Protein AF-A0A0F8VTG9-F1 (afdb_monomer_lite)

Sequence (329 aa):
MQRQILERSIKLDIEHESFRGETVEEKEINKTKIPAGKITDATVVDMGEDRFGLRIKAELNRFNPRFEEIKGNVLERYLDAYSIAFIPTKVAHVEKEGVRVRMLEDDRLLNVALTGNAINTGALNQKVFMKAIDAVEEYKKQKLDDPELENKLEVKTSPKERRTQARNAAISEGEEDEDEDDKKKKKKKEEQKAKIDMKCPKCGYKIMTGESNNDHVSDKQLNHRRLKMAEDQPEETGEERPEGEETAPEAPETPKKPEGEEGESAEGAETPAEAEEKAVDLKALTGRLEAAEKDLAEIKVLLKRPVHKSLSETREPAEEKAKDPLEVI

Radius of gyration: 35.85 Å; chains: 1; bounding box: 77×90×97 Å

Secondary structure (DSSP, 8-state):
-HHHHHHS-PEEEETTGGG--SSHHHHHHHHTSPPSEEEEEEEEEE-STT-EEEEEEEEE-TTSTTHHHHHHHHHTTSS-EEEEEEEEEEEEEEEETTEEEEEEEEEEEEEEEEESS-TTTT--HHHHHHHHHHHHHHHHHHHHH-TTHHHHHS----HHHHHHHHHHHHHHTTSS---HHHHHHHHHHHHHHTT---B-TTT--B------------TTSSSSSSSSS------------------PPPPPPPPPPPPP-----------HHHHHHHHHHHHHHHHHHHHHHHHHHHHHHHHTS----------------PPP-----

Foldseek 3Di:
DQVCLAVDFAFEAAPPQCCDDPDPVSNVVSVPADTQWTWDHWDWDDPDPPDIDIDTDIDGDPPHPCNVVVVVCVVVLQQVDKDWDKQQDDWDFDQDPNDTDIDRPDIGTDHMYGYRDDPCPPPDVVVVRVVNSVVVVVVVVVCVVPVCVVVVPPPPPPVVNVVVVVVVVVVVVPPPDDDPVVVVVVVVVVVVVVVQQDQDPPPRDGDPPDPDDDDDDDPPPPPPPPPPPDDDDDDDDDDDDDDDDDDDDDDDDDDDDDDDDPDDDDDDPDDPVVVVVVVVVVVVVVVVVVVVVVVVVVVVVVVPPPPPPPPDDDDDDDDDDDDDPDDDD

pLDDT: mean 74.65, std 19.72, range [35.91, 98.06]

Structure (mmCIF, N/CA/C/O backbone):
data_AF-A0A0F8VTG9-F1
#
_entry.id   AF-A0A0F8VTG9-F1
#
loop_
_atom_site.group_PDB
_atom_site.id
_atom_site.type_symbol
_atom_site.label_atom_id
_atom_site.label_alt_id
_atom_site.label_comp_id
_atom_site.label_asym_id
_atom_site.label_entity_id
_atom_site.label_seq_id
_atom_site.pdbx_PDB_ins_code
_atom_site.Cartn_x
_atom_site.Cartn_y
_atom_site.Cartn_z
_atom_site.occupancy
_atom_site.B_iso_or_equiv
_atom_site.auth_seq_id
_atom_site.auth_comp_id
_atom_site.auth_asym_id
_atom_site.auth_atom_id
_atom_site.pdbx_PDB_model_num
ATOM 1 N N . MET A 1 1 ? -10.582 -4.072 1.868 1.00 87.19 1 MET A N 1
ATOM 2 C CA . MET A 1 1 ? -9.538 -4.506 0.904 1.00 87.19 1 MET A CA 1
ATOM 3 C C . MET A 1 1 ? -9.984 -5.378 -0.294 1.00 87.19 1 MET A C 1
ATOM 5 O O . MET A 1 1 ? -9.942 -4.845 -1.394 1.00 87.19 1 MET A O 1
ATOM 9 N N . GLN A 1 2 ? -10.400 -6.658 -0.171 1.00 91.31 2 GLN A N 1
ATOM 10 C CA . GLN A 1 2 ? -10.658 -7.552 -1.342 1.00 91.31 2 GLN A CA 1
ATOM 11 C C . GLN A 1 2 ? -11.561 -6.918 -2.412 1.00 91.31 2 GLN A C 1
ATOM 13 O O . GLN A 1 2 ? -11.200 -6.873 -3.585 1.00 91.31 2 GLN A O 1
ATOM 18 N N . ARG A 1 3 ? -12.703 -6.366 -1.986 1.00 91.94 3 ARG A N 1
ATOM 19 C CA . ARG A 1 3 ? -13.647 -5.661 -2.861 1.00 91.94 3 ARG A CA 1
ATOM 20 C C . ARG A 1 3 ? -12.959 -4.599 -3.727 1.00 91.94 3 ARG A C 1
ATOM 22 O O . ARG A 1 3 ? -13.190 -4.548 -4.924 1.00 91.94 3 ARG A O 1
ATOM 29 N N . GLN A 1 4 ? -12.055 -3.806 -3.151 1.00 91.81 4 GLN A N 1
ATOM 30 C CA . GLN A 1 4 ? -11.342 -2.762 -3.893 1.00 91.81 4 GLN A CA 1
ATOM 31 C C . GLN A 1 4 ? -10.366 -3.323 -4.921 1.00 91.81 4 GLN A C 1
ATOM 33 O O . GLN A 1 4 ? -10.159 -2.681 -5.940 1.00 91.81 4 GLN A O 1
ATOM 38 N N . ILE A 1 5 ? -9.769 -4.487 -4.666 1.00 93.25 5 ILE A N 1
ATOM 39 C CA . ILE A 1 5 ? -8.868 -5.135 -5.625 1.00 93.25 5 ILE A CA 1
ATOM 40 C C . ILE A 1 5 ? -9.650 -5.670 -6.830 1.00 93.25 5 ILE A C 1
ATOM 42 O O . ILE A 1 5 ? -9.143 -5.638 -7.944 1.00 93.25 5 ILE A O 1
ATOM 46 N N . LEU A 1 6 ? -10.881 -6.139 -6.615 1.00 91.75 6 LEU A N 1
ATOM 47 C CA . LEU A 1 6 ? -11.746 -6.634 -7.688 1.00 91.75 6 LEU A CA 1
ATOM 48 C C . LEU A 1 6 ? -12.419 -5.495 -8.469 1.00 91.75 6 LEU A C 1
ATOM 50 O O . LEU A 1 6 ? -12.548 -5.571 -9.686 1.00 91.75 6 LEU A O 1
ATOM 54 N N . GLU A 1 7 ? -12.841 -4.432 -7.782 1.00 94.56 7 GLU A N 1
ATOM 55 C CA . GLU A 1 7 ? -13.525 -3.288 -8.402 1.00 94.56 7 GLU A CA 1
ATOM 56 C C . GLU A 1 7 ? -12.561 -2.300 -9.069 1.00 94.56 7 GLU A C 1
ATOM 58 O O . GLU A 1 7 ? -12.937 -1.607 -10.015 1.00 94.56 7 GLU A O 1
ATOM 63 N N . ARG A 1 8 ? -11.321 -2.191 -8.574 1.00 93.56 8 ARG A N 1
ATOM 64 C CA . ARG A 1 8 ? -10.323 -1.242 -9.080 1.00 93.56 8 ARG A CA 1
ATOM 65 C C . ARG A 1 8 ? -9.158 -1.985 -9.709 1.00 93.56 8 ARG A C 1
ATOM 67 O O . ARG A 1 8 ? -8.648 -2.950 -9.159 1.00 93.56 8 ARG A O 1
ATOM 74 N N . SER A 1 9 ? -8.651 -1.453 -10.818 1.00 92.69 9 SER A N 1
ATOM 75 C CA . SER A 1 9 ? -7.397 -1.922 -11.412 1.00 92.69 9 SER A CA 1
ATOM 76 C C . SER A 1 9 ? -6.204 -1.463 -10.565 1.00 92.69 9 SER A C 1
ATOM 78 O O . SER A 1 9 ? -5.586 -0.437 -10.860 1.00 92.69 9 SER A O 1
ATOM 80 N N . ILE A 1 10 ? -5.876 -2.221 -9.519 1.00 94.62 10 ILE A N 1
ATOM 81 C CA . ILE A 1 10 ? -4.701 -1.973 -8.678 1.00 94.62 10 ILE A CA 1
ATOM 82 C C . ILE A 1 10 ? -3.437 -2.382 -9.438 1.00 94.62 10 ILE A C 1
ATOM 84 O O . ILE A 1 10 ? -3.298 -3.518 -9.902 1.00 94.62 10 ILE A O 1
ATOM 88 N N . LYS A 1 11 ? -2.522 -1.425 -9.588 1.00 94.88 11 LYS A N 1
ATOM 89 C CA . LYS A 1 11 ? -1.218 -1.623 -10.224 1.00 94.88 11 LYS A CA 1
ATOM 90 C C . LYS A 1 11 ? -0.218 -2.166 -9.204 1.00 94.88 11 LYS A C 1
ATOM 92 O O . LYS A 1 11 ? -0.385 -1.955 -8.007 1.00 94.88 11 LYS A O 1
ATOM 97 N N . LEU A 1 12 ? 0.776 -2.896 -9.703 1.00 95.25 12 LEU A N 1
ATOM 98 C CA . LEU A 1 12 ? 1.930 -3.331 -8.930 1.00 95.25 12 LEU A CA 1
ATOM 99 C C . LEU A 1 12 ? 3.130 -2.465 -9.283 1.00 95.25 12 LEU A C 1
ATOM 101 O O . LEU A 1 12 ? 3.469 -2.363 -10.464 1.00 95.25 12 LEU A O 1
ATOM 105 N N . ASP A 1 13 ? 3.793 -1.932 -8.266 1.00 94.44 13 ASP A N 1
ATOM 106 C CA . ASP A 1 13 ? 5.046 -1.188 -8.408 1.00 94.44 13 ASP A CA 1
ATOM 107 C C . ASP A 1 13 ? 6.218 -1.926 -7.747 1.00 94.44 13 ASP A C 1
ATOM 109 O O . ASP A 1 13 ? 6.042 -2.936 -7.067 1.00 94.44 13 ASP A O 1
ATOM 113 N N . ILE A 1 14 ? 7.435 -1.431 -7.958 1.00 93.44 14 ILE A N 1
ATOM 114 C CA . ILE A 1 14 ? 8.642 -1.908 -7.275 1.00 93.44 14 ILE A CA 1
ATOM 115 C C . ILE A 1 14 ? 8.920 -0.929 -6.139 1.00 93.44 14 ILE A C 1
ATOM 117 O O . ILE A 1 14 ? 8.969 0.275 -6.371 1.00 93.44 14 ILE A O 1
ATOM 121 N N . GLU A 1 15 ? 9.018 -1.426 -4.905 1.00 90.00 15 GLU A N 1
ATOM 122 C CA . GLU A 1 15 ? 9.402 -0.646 -3.714 1.00 90.00 15 GLU A CA 1
ATOM 123 C C . GLU A 1 15 ? 8.702 0.721 -3.510 1.00 90.00 15 GLU A C 1
ATOM 125 O O . GLU A 1 15 ? 9.308 1.676 -3.010 1.00 90.00 15 GLU A O 1
ATOM 130 N N . HIS A 1 16 ? 7.422 0.829 -3.888 1.00 89.75 16 HIS A N 1
ATOM 131 C CA . HIS A 1 16 ? 6.643 2.078 -3.842 1.00 89.75 16 HIS A CA 1
ATOM 132 C C . HIS A 1 16 ? 7.326 3.254 -4.547 1.00 89.75 16 HIS A C 1
ATOM 134 O O . HIS A 1 16 ? 7.196 4.403 -4.120 1.00 89.75 16 HIS A O 1
ATOM 140 N N . GLU A 1 17 ? 8.033 2.993 -5.649 1.00 89.88 17 GLU A N 1
ATOM 141 C CA . GLU A 1 17 ? 8.681 4.033 -6.451 1.00 89.88 17 GLU A CA 1
ATOM 142 C C . GLU A 1 17 ? 7.732 5.182 -6.819 1.00 89.88 17 GLU A C 1
ATOM 144 O O . GLU A 1 17 ? 8.172 6.328 -6.865 1.00 89.88 17 GLU A O 1
ATOM 149 N N . SER A 1 18 ? 6.437 4.903 -7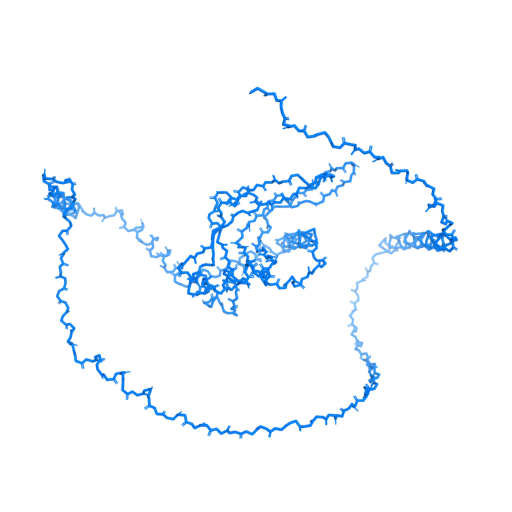.007 1.00 87.81 18 SER A N 1
ATOM 150 C CA . SER A 1 18 ? 5.395 5.895 -7.298 1.00 87.81 18 SER A CA 1
ATOM 151 C C . SER A 1 18 ? 5.171 6.932 -6.187 1.00 87.81 18 SER A C 1
ATOM 153 O O . SER A 1 18 ? 4.597 7.987 -6.447 1.00 87.81 18 SER A O 1
ATOM 155 N N . PHE A 1 19 ? 5.571 6.630 -4.948 1.00 86.81 19 PHE A N 1
ATOM 156 C CA . PHE A 1 19 ? 5.425 7.507 -3.777 1.00 86.81 19 PHE A CA 1
ATOM 157 C C . PHE A 1 19 ? 6.746 8.109 -3.302 1.00 86.81 19 PHE A C 1
ATOM 159 O O . PHE A 1 19 ? 6.732 8.940 -2.391 1.00 86.81 19 PHE A O 1
ATOM 166 N N . ARG A 1 20 ? 7.874 7.708 -3.900 1.00 87.50 20 ARG A N 1
ATOM 167 C CA . ARG A 1 20 ? 9.173 8.323 -3.618 1.00 87.50 20 ARG A CA 1
ATOM 168 C C . ARG A 1 20 ? 9.236 9.730 -4.221 1.00 87.50 20 ARG A C 1
ATOM 170 O O . ARG A 1 20 ? 8.485 10.060 -5.140 1.00 87.50 20 ARG A O 1
ATOM 177 N N . GLY A 1 21 ? 10.138 10.544 -3.688 1.00 89.38 21 GLY A N 1
ATOM 178 C CA . GLY A 1 21 ? 10.317 11.949 -4.052 1.00 89.38 21 GLY A CA 1
ATOM 179 C C . GLY A 1 21 ? 10.105 12.864 -2.851 1.00 89.38 21 GLY A C 1
ATOM 180 O O . GLY A 1 21 ? 9.232 12.614 -2.015 1.00 89.38 21 GLY A O 1
ATOM 181 N N . GLU A 1 22 ? 10.919 13.906 -2.753 1.00 91.50 22 GLU A N 1
ATOM 182 C CA . GLU A 1 22 ? 10.817 14.912 -1.690 1.00 91.50 22 GLU A CA 1
ATOM 183 C C . GLU A 1 22 ? 9.750 15.949 -2.046 1.00 91.50 22 GLU A C 1
ATOM 185 O O . GLU A 1 22 ? 8.944 16.355 -1.204 1.00 91.50 22 GLU A O 1
ATOM 190 N N . THR A 1 23 ? 9.688 16.308 -3.328 1.00 88.62 23 THR A N 1
ATOM 191 C CA . THR A 1 23 ? 8.764 17.310 -3.858 1.00 88.62 23 THR A CA 1
ATOM 192 C C . THR A 1 23 ? 7.448 16.692 -4.332 1.00 88.62 23 THR A C 1
ATOM 194 O O . THR A 1 23 ? 7.336 15.493 -4.612 1.00 88.62 23 THR A O 1
ATOM 197 N N . VAL A 1 24 ? 6.402 17.520 -4.412 1.00 84.50 24 VAL A N 1
ATOM 198 C CA . VAL A 1 24 ? 5.105 17.091 -4.957 1.00 84.50 24 VAL A CA 1
ATOM 199 C C . VAL A 1 24 ? 5.241 16.790 -6.450 1.00 84.50 24 VAL A C 1
ATOM 201 O O . VAL A 1 24 ? 4.679 15.794 -6.907 1.00 84.50 24 VAL A O 1
ATOM 204 N N . GLU A 1 25 ? 6.039 17.574 -7.187 1.00 82.44 25 GLU A N 1
ATOM 205 C CA . GLU A 1 25 ? 6.284 17.331 -8.610 1.00 82.44 25 GLU A CA 1
ATOM 206 C C . GLU A 1 25 ? 6.966 15.979 -8.851 1.00 82.44 25 GLU A C 1
ATOM 208 O O . GLU A 1 25 ? 6.545 15.235 -9.733 1.00 82.44 25 GLU A O 1
ATOM 213 N N . GLU A 1 26 ? 7.969 15.607 -8.048 1.00 85.38 26 GLU A N 1
ATOM 214 C CA . GLU A 1 26 ? 8.625 14.298 -8.162 1.00 85.38 26 GLU A CA 1
ATOM 215 C C . GLU A 1 26 ? 7.655 13.145 -7.922 1.00 85.38 26 GLU A C 1
ATOM 217 O O . GLU A 1 26 ? 7.651 12.175 -8.680 1.00 85.38 26 GLU A O 1
ATOM 222 N N . LYS A 1 27 ? 6.791 13.256 -6.908 1.00 89.06 27 LYS A N 1
ATOM 223 C CA . LYS A 1 27 ? 5.757 12.247 -6.640 1.00 89.06 27 LYS A CA 1
ATOM 224 C C . LYS A 1 27 ? 4.775 12.137 -7.803 1.00 89.06 27 LYS A C 1
ATOM 226 O O . LYS A 1 27 ? 4.349 11.038 -8.146 1.00 89.06 27 LYS A O 1
ATOM 231 N N . GLU A 1 28 ? 4.400 13.250 -8.430 1.00 82.44 28 GLU A N 1
ATOM 232 C CA . GLU A 1 28 ? 3.535 13.238 -9.614 1.00 82.44 28 GLU A CA 1
ATOM 233 C C . GLU A 1 28 ? 4.216 12.616 -10.832 1.00 82.44 28 GLU A C 1
ATOM 235 O O . GLU A 1 28 ? 3.610 11.782 -11.505 1.00 82.44 28 GLU A O 1
ATOM 240 N N . ILE A 1 29 ? 5.486 12.940 -11.074 1.00 85.88 29 ILE A N 1
ATOM 241 C CA . ILE A 1 29 ? 6.289 12.315 -12.131 1.00 85.88 29 ILE A CA 1
ATOM 242 C C . ILE A 1 29 ? 6.409 10.811 -11.869 1.00 85.88 29 ILE A C 1
ATOM 244 O O . ILE A 1 29 ? 6.187 10.003 -12.770 1.00 85.88 29 ILE A O 1
ATOM 248 N N . ASN A 1 30 ? 6.672 10.408 -10.628 1.00 89.81 30 ASN A N 1
ATOM 249 C CA . ASN A 1 30 ? 6.819 9.005 -10.258 1.00 89.81 30 ASN A CA 1
ATOM 250 C C . ASN A 1 30 ? 5.517 8.206 -10.412 1.00 89.81 30 ASN A C 1
ATOM 252 O O . ASN A 1 30 ? 5.575 7.030 -10.767 1.00 89.81 30 ASN A O 1
ATOM 256 N N . LYS A 1 31 ? 4.340 8.830 -10.270 1.00 89.25 31 LYS A N 1
ATOM 257 C CA . LYS A 1 31 ? 3.047 8.200 -10.610 1.00 89.25 31 LYS A CA 1
ATOM 258 C C . LYS A 1 31 ? 2.888 7.900 -12.105 1.00 89.25 31 LYS A C 1
ATOM 260 O O . LYS A 1 31 ? 2.046 7.076 -12.463 1.00 89.25 31 LYS A O 1
ATOM 265 N N . THR A 1 32 ? 3.655 8.556 -12.981 1.00 87.25 32 THR A N 1
ATOM 266 C CA . THR A 1 32 ? 3.630 8.294 -14.433 1.00 87.25 32 THR A CA 1
ATOM 267 C C . THR A 1 32 ? 4.519 7.124 -14.854 1.00 87.25 32 THR A C 1
ATOM 269 O O . THR A 1 32 ? 4.452 6.700 -16.010 1.00 87.25 32 THR A O 1
ATOM 272 N N . LYS A 1 33 ? 5.322 6.567 -13.935 1.00 92.50 33 LYS A N 1
ATOM 273 C CA . LYS A 1 33 ? 6.140 5.387 -14.217 1.00 92.50 33 LYS A CA 1
ATOM 274 C C . LYS A 1 33 ? 5.272 4.213 -14.664 1.00 92.50 33 LYS A C 1
ATOM 276 O O . LYS A 1 33 ? 4.145 4.010 -14.208 1.00 92.50 33 LYS A O 1
ATOM 281 N N . ILE A 1 34 ? 5.821 3.436 -15.594 1.00 93.94 34 ILE A N 1
ATOM 282 C CA . ILE A 1 34 ? 5.161 2.244 -16.115 1.00 93.94 34 ILE A CA 1
ATOM 283 C C . ILE A 1 34 ? 5.119 1.209 -14.981 1.00 93.94 34 ILE A C 1
ATOM 285 O O . ILE A 1 34 ? 6.182 0.827 -14.491 1.00 93.94 34 ILE A O 1
ATOM 289 N N . PRO A 1 35 ? 3.932 0.725 -14.575 1.00 96.00 35 PRO A N 1
ATOM 290 C CA . PRO A 1 35 ? 3.826 -0.228 -13.477 1.00 96.00 35 PRO A CA 1
ATOM 291 C C . PRO A 1 35 ? 4.492 -1.559 -13.841 1.00 96.00 35 PRO A C 1
ATOM 293 O O . PRO A 1 35 ? 4.555 -1.944 -15.018 1.00 96.00 35 PRO A O 1
ATOM 296 N N . ALA A 1 36 ? 4.960 -2.281 -12.825 1.00 96.44 36 ALA A N 1
ATOM 297 C CA . ALA A 1 36 ? 5.551 -3.612 -12.961 1.00 96.44 36 ALA A CA 1
ATOM 298 C C . ALA A 1 36 ? 4.501 -4.676 -13.306 1.00 96.44 36 ALA A C 1
ATOM 300 O O . ALA A 1 36 ? 4.801 -5.661 -13.978 1.00 96.44 36 ALA A O 1
ATOM 301 N N . GLY A 1 37 ? 3.253 -4.467 -12.895 1.00 96.94 37 GLY A N 1
ATOM 302 C CA . GLY A 1 37 ? 2.151 -5.371 -13.191 1.00 96.94 37 GLY A CA 1
ATOM 303 C C . GLY A 1 37 ? 0.803 -4.808 -12.773 1.00 96.94 37 GLY A C 1
ATOM 304 O O . GLY A 1 37 ? 0.667 -3.631 -12.435 1.00 96.94 37 GLY A O 1
ATOM 305 N N . LYS A 1 38 ? -0.211 -5.663 -12.795 1.00 96.50 38 LYS A N 1
ATOM 306 C CA . LYS A 1 38 ? -1.546 -5.370 -12.268 1.00 96.50 38 LYS A CA 1
ATOM 307 C C . LYS A 1 38 ? -2.099 -6.593 -11.558 1.00 96.50 38 LYS A C 1
ATOM 309 O O . LYS A 1 38 ? -1.804 -7.725 -11.942 1.00 96.50 38 LYS A O 1
ATOM 314 N N . ILE A 1 39 ? -2.928 -6.367 -10.553 1.00 96.56 39 ILE A N 1
ATOM 315 C CA . ILE A 1 39 ? -3.664 -7.444 -9.902 1.00 96.56 39 ILE A CA 1
ATOM 316 C C . ILE A 1 39 ? -4.873 -7.804 -10.770 1.00 96.56 39 ILE A C 1
ATOM 318 O O . ILE A 1 39 ? -5.596 -6.924 -11.228 1.00 96.56 39 ILE A O 1
ATOM 322 N N . THR A 1 40 ? -5.064 -9.096 -11.029 1.00 96.69 40 THR A N 1
ATOM 323 C CA . THR A 1 40 ? -6.156 -9.612 -11.868 1.00 96.69 40 THR A CA 1
ATOM 324 C C . THR A 1 40 ? -7.234 -10.325 -11.068 1.00 96.69 40 THR A C 1
ATOM 326 O O . THR A 1 40 ? -8.367 -10.396 -11.525 1.00 96.69 40 THR A O 1
ATOM 329 N N . ASP A 1 41 ? -6.880 -10.897 -9.915 1.00 96.56 41 ASP A N 1
ATOM 330 C CA . ASP A 1 41 ? -7.814 -11.656 -9.083 1.00 96.56 41 ASP A CA 1
ATOM 331 C C . ASP A 1 41 ? -7.404 -11.601 -7.606 1.00 96.56 41 ASP A C 1
ATOM 333 O O . ASP A 1 41 ? -6.218 -11.481 -7.278 1.00 96.56 41 ASP A O 1
ATOM 337 N N . ALA A 1 42 ? -8.392 -11.697 -6.721 1.00 96.12 42 ALA A N 1
ATOM 338 C CA . ALA A 1 42 ? -8.224 -11.696 -5.277 1.00 96.12 42 ALA A CA 1
ATOM 339 C C . ALA A 1 42 ? -9.266 -12.599 -4.611 1.00 96.12 42 ALA A C 1
ATOM 341 O O . ALA A 1 42 ? -10.467 -12.316 -4.607 1.00 96.12 42 ALA A O 1
ATOM 342 N N . THR A 1 43 ? -8.785 -13.665 -3.980 1.00 96.19 43 THR A N 1
ATOM 343 C CA . THR A 1 43 ? -9.602 -14.675 -3.305 1.00 96.19 43 THR A CA 1
ATOM 344 C C . THR A 1 43 ? -9.273 -14.704 -1.820 1.00 96.19 43 THR A C 1
ATOM 346 O O . THR A 1 43 ? -8.108 -14.732 -1.425 1.00 96.19 43 THR A O 1
ATOM 349 N N . VAL A 1 44 ? -10.304 -14.676 -0.978 1.00 94.06 44 VAL A N 1
ATOM 350 C CA . VAL A 1 44 ? -10.136 -14.928 0.455 1.00 94.06 44 VAL A CA 1
ATOM 351 C C . VAL A 1 44 ? -9.977 -16.430 0.640 1.00 94.06 44 VAL A C 1
ATOM 353 O O . VAL A 1 44 ? -10.757 -17.213 0.102 1.00 94.06 44 VAL A O 1
ATOM 356 N N . VAL A 1 45 ? -8.939 -16.820 1.367 1.00 95.00 45 VAL A N 1
ATOM 357 C CA . VAL A 1 45 ? -8.619 -18.212 1.667 1.00 95.00 45 VAL A CA 1
ATOM 358 C C . VAL A 1 45 ? -8.721 -18.390 3.171 1.00 95.00 45 VAL A C 1
ATOM 360 O O . VAL A 1 45 ? -8.089 -17.654 3.926 1.00 95.00 45 VAL A O 1
ATOM 363 N N . ASP A 1 46 ? -9.521 -19.357 3.600 1.00 94.00 46 ASP A N 1
ATOM 364 C CA . ASP A 1 46 ? -9.577 -19.773 4.996 1.00 94.00 46 ASP A CA 1
ATOM 365 C C . ASP A 1 46 ? -8.307 -20.570 5.334 1.00 94.00 46 ASP A C 1
ATOM 367 O O . ASP A 1 46 ? -7.964 -21.532 4.641 1.00 94.00 46 ASP A O 1
ATOM 371 N N . MET A 1 47 ? -7.568 -20.120 6.346 1.00 91.88 47 MET A N 1
ATOM 372 C CA . MET A 1 47 ? -6.356 -20.774 6.844 1.00 91.88 47 MET A CA 1
ATOM 373 C C . MET A 1 47 ? -6.628 -21.613 8.104 1.00 91.88 47 MET A C 1
ATOM 375 O O . MET A 1 47 ? -5.687 -22.181 8.658 1.00 91.88 47 MET A O 1
ATOM 379 N N . GLY A 1 48 ? -7.889 -21.708 8.543 1.00 91.94 48 GLY A N 1
ATOM 380 C CA . GLY A 1 48 ? -8.303 -22.347 9.788 1.00 91.94 48 GLY A CA 1
ATOM 381 C C . GLY A 1 48 ? -8.095 -21.454 11.014 1.00 91.94 48 GLY A C 1
ATOM 382 O O . GLY A 1 48 ? -7.462 -20.402 10.936 1.00 91.94 48 GLY A O 1
ATOM 383 N N . GLU A 1 49 ? -8.623 -21.883 12.165 1.00 90.25 49 GLU A N 1
ATOM 384 C CA . GLU A 1 49 ? -8.493 -21.163 13.450 1.00 90.25 49 GLU A CA 1
ATOM 385 C C . GLU A 1 49 ? -8.973 -19.699 13.373 1.00 90.25 49 GLU A C 1
ATOM 387 O O . GLU A 1 49 ? -8.331 -18.798 13.910 1.00 90.25 49 GLU A O 1
ATOM 392 N N . ASP A 1 50 ? -10.059 -19.447 12.633 1.00 84.31 50 ASP A N 1
ATOM 393 C CA . ASP A 1 50 ? -10.598 -18.104 12.361 1.00 84.31 50 ASP A CA 1
ATOM 394 C C . ASP A 1 50 ? -9.598 -17.143 11.685 1.00 84.31 50 ASP A C 1
ATOM 396 O O . ASP A 1 50 ? -9.757 -15.916 11.711 1.00 84.31 50 ASP A O 1
ATOM 400 N N . ARG A 1 51 ? -8.555 -17.685 11.041 1.00 82.62 51 ARG A N 1
ATOM 401 C CA . ARG A 1 51 ? -7.575 -16.910 10.279 1.00 82.62 51 ARG A CA 1
ATOM 402 C C . ARG A 1 51 ? -7.936 -16.914 8.804 1.00 82.62 51 ARG A C 1
ATOM 404 O O . ARG A 1 51 ? -7.875 -17.931 8.123 1.00 82.62 51 ARG A O 1
ATOM 411 N N . PHE A 1 52 ? -8.203 -15.725 8.281 1.00 86.75 52 PHE A N 1
ATOM 412 C CA . PHE A 1 52 ? -8.440 -15.514 6.858 1.00 86.75 52 PHE A CA 1
ATOM 413 C C . PHE A 1 52 ? -7.210 -14.886 6.204 1.00 86.75 52 PHE A C 1
ATOM 415 O O . PHE A 1 52 ? -6.641 -13.913 6.700 1.00 86.75 52 PHE A O 1
ATOM 422 N N . GLY A 1 53 ? -6.795 -15.456 5.078 1.00 89.19 53 GLY A N 1
ATOM 423 C CA . GLY A 1 53 ? -5.760 -14.925 4.204 1.00 89.19 53 GLY A CA 1
ATOM 424 C C . GLY A 1 53 ? -6.362 -14.331 2.936 1.00 89.19 53 GLY A C 1
ATOM 425 O O . GLY A 1 53 ? -7.462 -14.689 2.519 1.00 89.19 53 GLY A O 1
ATOM 426 N N . LEU A 1 54 ? -5.623 -13.437 2.287 1.00 90.81 54 LEU A N 1
ATOM 427 C CA . LEU A 1 54 ? -5.968 -12.934 0.961 1.00 90.81 54 LEU A CA 1
ATOM 428 C C . LEU A 1 54 ? -4.944 -13.461 -0.044 1.00 90.81 54 LEU A C 1
ATOM 430 O O . LEU A 1 54 ? -3.770 -13.100 0.012 1.00 90.81 54 LEU A O 1
ATOM 434 N N . ARG A 1 55 ? -5.385 -14.318 -0.964 1.00 94.56 55 ARG A N 1
ATOM 435 C CA . ARG A 1 55 ? -4.579 -14.796 -2.087 1.00 94.56 55 ARG A CA 1
ATOM 436 C C . ARG A 1 55 ? -4.827 -13.903 -3.291 1.00 94.56 55 ARG A C 1
ATOM 438 O O . ARG A 1 55 ? -5.964 -13.696 -3.704 1.00 94.56 55 ARG A O 1
ATOM 445 N N . ILE A 1 56 ? -3.747 -13.401 -3.871 1.00 94.69 56 ILE A N 1
ATOM 446 C CA . ILE A 1 56 ? -3.788 -12.481 -5.004 1.00 94.69 56 ILE A CA 1
ATOM 447 C C . ILE A 1 56 ? -3.146 -13.152 -6.216 1.00 94.69 56 ILE A C 1
ATOM 449 O O . ILE A 1 56 ? -2.109 -13.804 -6.094 1.00 94.69 56 ILE A O 1
ATOM 453 N N . LYS A 1 57 ? -3.750 -12.971 -7.391 1.00 96.19 57 LYS A N 1
ATOM 454 C CA . LYS A 1 57 ? -3.144 -13.304 -8.681 1.00 96.19 57 LYS A CA 1
ATOM 455 C C . LYS A 1 57 ? -2.878 -12.015 -9.440 1.00 96.19 57 LYS A C 1
ATOM 457 O O . LYS A 1 57 ? -3.772 -11.179 -9.574 1.00 96.19 57 LYS A O 1
ATOM 462 N N . ALA A 1 58 ? -1.665 -11.870 -9.952 1.00 96.88 58 ALA A N 1
ATOM 463 C CA . ALA A 1 58 ? -1.252 -10.695 -10.701 1.00 96.88 58 ALA A CA 1
ATOM 464 C C . ALA A 1 58 ? -0.629 -11.067 -12.048 1.00 96.88 58 ALA A C 1
ATOM 466 O O . ALA A 1 58 ? -0.080 -12.155 -12.223 1.00 96.88 58 ALA A O 1
ATOM 467 N N . GLU A 1 59 ? -0.715 -10.134 -12.990 1.00 97.19 59 GLU A N 1
ATOM 468 C CA . GLU A 1 59 ? -0.104 -10.207 -14.312 1.00 97.19 59 GLU A CA 1
ATOM 469 C C . GLU A 1 59 ? 1.030 -9.178 -14.396 1.00 97.19 59 GLU A C 1
ATOM 471 O O . GLU A 1 59 ? 0.807 -7.980 -14.201 1.00 97.19 59 GLU A O 1
ATOM 476 N N . LEU A 1 60 ? 2.248 -9.644 -14.686 1.00 97.69 60 LEU A N 1
ATOM 477 C CA . LEU A 1 60 ? 3.402 -8.772 -14.906 1.00 97.69 60 LEU A CA 1
ATOM 478 C C . LEU A 1 60 ? 3.314 -8.080 -16.271 1.00 97.69 60 LEU A C 1
ATOM 480 O O . LEU A 1 60 ? 2.924 -8.674 -17.278 1.00 97.69 60 LEU A O 1
ATOM 484 N N . ASN A 1 61 ? 3.715 -6.815 -16.305 1.00 97.56 61 ASN A N 1
ATOM 485 C CA . ASN A 1 61 ? 3.652 -5.974 -17.486 1.00 97.56 61 ASN A CA 1
ATOM 486 C C . ASN A 1 61 ? 4.861 -6.208 -18.403 1.00 97.56 61 ASN A C 1
ATOM 488 O O . ASN A 1 61 ? 5.959 -5.724 -18.137 1.00 97.56 61 ASN A O 1
ATOM 492 N N . ARG A 1 62 ? 4.632 -6.884 -19.533 1.00 97.81 62 ARG A N 1
ATOM 493 C CA . ARG A 1 62 ? 5.663 -7.184 -20.547 1.00 97.81 62 ARG A CA 1
ATOM 494 C C . ARG A 1 62 ? 6.256 -5.949 -21.228 1.00 97.81 62 ARG A C 1
ATOM 496 O O . ARG A 1 62 ? 7.320 -6.043 -21.824 1.00 97.81 62 ARG A O 1
ATOM 503 N N . PHE A 1 63 ? 5.570 -4.809 -21.161 1.00 97.00 63 PHE A N 1
ATOM 504 C CA . PHE A 1 63 ? 6.031 -3.549 -21.750 1.00 97.00 63 PHE A CA 1
ATOM 505 C C . PHE A 1 63 ? 6.903 -2.727 -20.794 1.00 97.00 63 PHE A C 1
ATOM 507 O O . PHE A 1 63 ? 7.363 -1.648 -21.164 1.00 97.00 63 PHE A O 1
ATOM 514 N N . ASN A 1 64 ? 7.114 -3.194 -19.559 1.00 96.38 64 ASN A N 1
ATOM 515 C CA . ASN A 1 64 ? 8.046 -2.549 -18.647 1.00 96.38 64 ASN A CA 1
ATOM 516 C C . ASN A 1 64 ? 9.491 -2.795 -19.136 1.00 96.38 64 ASN A C 1
ATOM 518 O O . ASN A 1 64 ? 9.846 -3.952 -19.363 1.00 96.38 64 ASN A O 1
ATOM 522 N N . PRO A 1 65 ? 10.347 -1.761 -19.267 1.00 97.00 65 PRO A N 1
ATOM 523 C CA . PRO A 1 65 ? 11.740 -1.937 -19.693 1.00 97.00 65 PRO A CA 1
ATOM 524 C C . PRO A 1 65 ? 12.540 -2.931 -18.839 1.00 97.00 65 PRO A C 1
ATOM 526 O O . PRO A 1 65 ? 13.457 -3.569 -19.343 1.00 97.00 65 PRO A O 1
ATOM 529 N N . ARG A 1 66 ? 12.174 -3.091 -17.561 1.00 96.38 66 ARG A N 1
ATOM 530 C CA . ARG A 1 66 ? 12.804 -4.014 -16.604 1.00 96.38 66 ARG A CA 1
ATOM 531 C C . ARG A 1 66 ? 12.064 -5.353 -16.489 1.00 96.38 66 ARG A C 1
ATOM 533 O O . ARG A 1 66 ? 12.229 -6.057 -15.501 1.00 96.38 66 ARG A O 1
ATOM 540 N N . PHE A 1 67 ? 11.221 -5.720 -17.457 1.00 97.31 67 PHE A N 1
ATOM 541 C CA . PHE A 1 67 ? 10.369 -6.912 -17.357 1.00 97.31 67 PHE A CA 1
ATOM 542 C C . PHE A 1 67 ? 11.150 -8.207 -17.086 1.00 97.31 67 PHE A C 1
ATOM 544 O O . PHE A 1 67 ? 10.779 -8.942 -16.172 1.00 97.31 67 PHE A O 1
ATOM 551 N N . GLU A 1 68 ? 12.217 -8.486 -17.842 1.00 98.06 68 GLU A N 1
ATOM 552 C CA . GLU A 1 68 ? 12.992 -9.726 -17.658 1.00 98.06 68 GLU A CA 1
ATOM 553 C C . GLU A 1 68 ? 13.708 -9.760 -16.302 1.00 98.06 68 GLU A C 1
ATOM 555 O O . GLU A 1 68 ? 13.735 -10.804 -15.658 1.00 98.06 68 GLU A O 1
ATOM 560 N N . GLU A 1 69 ? 14.195 -8.613 -15.820 1.00 97.06 69 GLU A N 1
ATOM 561 C CA . GLU A 1 69 ? 14.796 -8.477 -14.488 1.00 97.06 69 GLU A CA 1
ATOM 562 C C . GLU A 1 69 ? 13.763 -8.754 -13.385 1.00 97.06 69 GLU A C 1
ATOM 564 O O . GLU A 1 69 ? 13.981 -9.594 -12.517 1.00 97.06 69 GLU A O 1
ATOM 569 N N . ILE A 1 70 ? 12.595 -8.102 -13.448 1.00 96.00 70 ILE A N 1
ATOM 570 C CA . ILE A 1 70 ? 11.511 -8.283 -12.470 1.00 96.00 70 ILE A CA 1
ATOM 571 C C . ILE A 1 70 ? 11.052 -9.740 -12.455 1.00 96.00 70 ILE A C 1
ATOM 573 O O . ILE A 1 70 ? 10.889 -10.338 -11.394 1.00 96.00 70 ILE A O 1
ATOM 577 N N . LYS A 1 71 ? 10.838 -10.323 -13.637 1.00 96.62 71 LYS A N 1
ATOM 578 C CA . LYS A 1 71 ? 10.410 -11.712 -13.787 1.00 96.62 71 LYS A CA 1
ATOM 579 C C . LYS A 1 71 ? 11.459 -12.680 -13.238 1.00 96.62 71 LYS A C 1
ATOM 581 O O . LYS A 1 71 ? 11.076 -13.598 -12.519 1.00 96.62 71 LYS A O 1
ATOM 586 N N . GLY A 1 72 ? 12.740 -12.471 -13.551 1.00 97.19 72 GLY A N 1
ATOM 587 C CA . GLY A 1 72 ? 13.852 -13.247 -13.000 1.00 97.19 72 GLY A CA 1
ATOM 588 C C . GLY A 1 72 ? 13.860 -13.189 -11.476 1.00 97.19 72 GLY A C 1
ATOM 589 O O . GLY A 1 72 ? 13.755 -14.223 -10.825 1.00 97.19 72 GLY A O 1
ATOM 590 N N . ASN A 1 73 ? 13.811 -11.982 -10.910 1.00 96.31 73 ASN A N 1
ATOM 591 C CA . ASN A 1 73 ? 13.811 -11.773 -9.463 1.00 96.31 73 ASN A CA 1
ATOM 592 C C . ASN A 1 73 ? 12.599 -12.403 -8.756 1.00 96.31 73 ASN A C 1
ATOM 594 O O . ASN A 1 73 ? 12.732 -12.918 -7.649 1.00 96.31 73 ASN A O 1
ATOM 598 N N . VAL A 1 74 ? 11.410 -12.386 -9.368 1.00 94.25 74 VAL A N 1
ATOM 599 C CA . VAL A 1 74 ? 10.219 -13.050 -8.808 1.00 94.25 74 VAL A CA 1
ATOM 600 C C . VAL A 1 74 ? 10.357 -14.577 -8.865 1.00 94.25 74 VAL A C 1
ATOM 602 O O . VAL A 1 74 ? 10.020 -15.256 -7.897 1.00 94.25 74 VAL A O 1
ATOM 605 N N . LEU A 1 75 ? 10.860 -15.133 -9.974 1.00 95.38 75 LEU A N 1
ATOM 606 C CA . LEU A 1 75 ? 11.051 -16.582 -10.132 1.00 95.38 75 LEU A CA 1
ATOM 607 C C . LEU A 1 75 ? 12.137 -17.129 -9.198 1.00 95.38 75 LEU A C 1
ATOM 609 O O . LEU A 1 75 ? 11.958 -18.191 -8.603 1.00 95.38 75 LEU A O 1
ATOM 613 N N . GLU A 1 76 ? 13.227 -16.384 -9.042 1.00 96.38 76 GLU A N 1
ATOM 614 C CA . GLU A 1 76 ? 14.359 -16.718 -8.173 1.00 96.38 76 GLU A CA 1
ATOM 615 C C . GLU A 1 76 ? 14.114 -16.357 -6.699 1.00 96.38 76 GLU A C 1
ATOM 617 O O . GLU A 1 76 ? 14.943 -16.664 -5.848 1.00 96.38 76 GLU A O 1
ATOM 622 N N . ARG A 1 77 ? 12.945 -15.781 -6.376 1.00 92.38 77 ARG A N 1
ATOM 623 C CA . ARG A 1 77 ? 12.531 -15.377 -5.018 1.00 92.38 77 ARG A CA 1
ATOM 624 C C . ARG A 1 77 ? 13.392 -14.270 -4.392 1.00 92.38 77 ARG A C 1
ATOM 626 O O . ARG A 1 77 ? 13.449 -14.159 -3.175 1.00 92.38 77 ARG A O 1
ATOM 633 N N . TYR A 1 78 ? 14.008 -13.418 -5.209 1.00 92.19 78 TYR A N 1
ATOM 634 C CA . TYR A 1 78 ? 14.604 -12.157 -4.754 1.00 92.19 78 TYR A CA 1
ATOM 635 C C . TYR A 1 78 ? 13.563 -11.063 -4.493 1.00 92.19 78 TYR A C 1
ATOM 637 O O . TYR A 1 78 ? 13.852 -10.119 -3.768 1.00 92.19 78 TYR A O 1
ATOM 645 N N . LEU A 1 79 ? 12.372 -11.167 -5.095 1.00 92.06 79 LEU A N 1
ATOM 646 C CA . LEU A 1 79 ? 11.193 -10.342 -4.804 1.00 92.06 79 LEU A CA 1
ATOM 647 C C . LEU A 1 79 ? 10.092 -11.225 -4.198 1.00 92.06 79 LEU A C 1
ATOM 649 O O . LEU A 1 79 ? 9.093 -11.521 -4.856 1.00 92.06 79 LEU A O 1
ATOM 653 N N . ASP A 1 80 ? 10.311 -11.707 -2.974 1.00 90.69 80 ASP A N 1
ATOM 654 C CA . ASP A 1 80 ? 9.425 -12.640 -2.265 1.00 90.69 80 ASP A CA 1
ATOM 655 C C . ASP A 1 80 ? 8.518 -11.974 -1.213 1.00 90.69 80 ASP A C 1
ATOM 657 O O . ASP A 1 80 ? 7.611 -12.620 -0.680 1.00 90.69 80 ASP A O 1
ATOM 661 N N . ALA A 1 81 ? 8.698 -10.679 -0.955 1.00 90.69 81 ALA A N 1
ATOM 662 C CA . ALA A 1 81 ? 7.855 -9.893 -0.067 1.00 90.69 81 ALA A CA 1
ATOM 663 C C . ALA A 1 81 ? 6.974 -8.890 -0.832 1.00 90.69 81 ALA A C 1
ATOM 665 O O . ALA A 1 81 ? 7.170 -8.576 -2.009 1.00 90.69 81 ALA A O 1
ATOM 666 N N . TYR A 1 82 ? 5.980 -8.350 -0.129 1.00 90.31 82 TYR A N 1
ATOM 667 C CA . TYR A 1 82 ? 5.126 -7.289 -0.645 1.00 90.31 82 TYR A CA 1
ATOM 668 C C . TYR A 1 82 ? 4.961 -6.174 0.384 1.00 90.31 82 TYR A C 1
ATOM 670 O O . TYR A 1 82 ? 5.064 -6.384 1.593 1.00 90.31 82 TYR A O 1
ATOM 678 N N . SER A 1 83 ? 4.643 -4.982 -0.107 1.00 89.88 83 SER A N 1
ATOM 679 C CA . SER A 1 83 ? 4.299 -3.833 0.718 1.00 89.88 83 SER A CA 1
ATOM 680 C C . SER A 1 83 ? 2.993 -3.214 0.242 1.00 89.88 83 SER A C 1
ATOM 682 O O . SER A 1 83 ? 2.765 -3.053 -0.955 1.00 89.88 83 SER A O 1
ATOM 684 N N . ILE A 1 84 ? 2.122 -2.858 1.182 1.00 90.88 84 ILE A N 1
ATOM 685 C CA . ILE A 1 84 ? 0.807 -2.288 0.895 1.00 90.88 84 ILE A CA 1
ATOM 686 C C . ILE A 1 84 ? 0.788 -0.841 1.372 1.00 90.88 84 ILE A C 1
ATOM 688 O O . ILE A 1 84 ? 1.058 -0.566 2.538 1.00 90.88 84 ILE A O 1
ATOM 692 N N . ALA A 1 85 ? 0.417 0.073 0.478 1.00 91.31 85 ALA A N 1
ATOM 693 C CA . ALA A 1 85 ? 0.095 1.448 0.828 1.00 91.31 85 ALA A CA 1
ATOM 694 C C . ALA A 1 85 ? -1.428 1.606 0.859 1.00 91.31 85 ALA A C 1
ATOM 696 O O . ALA A 1 85 ? -2.107 1.382 -0.148 1.00 91.31 85 ALA A O 1
ATOM 697 N N . PHE A 1 86 ? -1.975 2.003 2.005 1.00 93.44 86 PHE A N 1
ATOM 698 C CA . PHE A 1 86 ? -3.407 2.226 2.183 1.00 93.44 86 PHE A CA 1
ATOM 699 C C . PHE A 1 86 ? -3.667 3.427 3.094 1.00 93.44 86 PHE A C 1
ATOM 701 O O . PHE A 1 86 ? -2.821 3.795 3.906 1.00 93.44 86 PHE A O 1
ATOM 708 N N . ILE A 1 87 ? -4.848 4.028 2.956 1.00 91.69 87 ILE A N 1
ATOM 709 C CA . ILE A 1 87 ? -5.346 5.069 3.858 1.00 91.69 87 ILE A CA 1
ATOM 710 C C . ILE A 1 87 ? -6.523 4.483 4.640 1.00 91.69 87 ILE A C 1
ATOM 712 O O . ILE A 1 87 ? -7.530 4.139 4.020 1.00 91.69 87 ILE A O 1
ATOM 716 N N . PRO A 1 88 ? -6.440 4.340 5.967 1.00 93.44 88 PRO A N 1
ATOM 717 C CA . PRO A 1 88 ? -7.596 3.951 6.771 1.00 93.44 88 PRO A CA 1
ATOM 718 C C . PRO A 1 88 ? -8.693 5.026 6.672 1.00 93.44 88 PRO A C 1
ATOM 720 O O . PRO A 1 88 ? -8.412 6.217 6.771 1.00 93.44 88 PRO A O 1
ATOM 723 N N . THR A 1 89 ? -9.945 4.621 6.450 1.00 91.31 89 THR A N 1
ATOM 724 C CA . THR A 1 89 ? -11.066 5.567 6.258 1.00 91.31 89 THR A CA 1
ATOM 725 C C . THR A 1 89 ? -12.095 5.488 7.378 1.00 91.31 89 THR A C 1
ATOM 727 O O . THR A 1 89 ? -12.615 6.517 7.809 1.00 91.31 89 THR A O 1
ATOM 730 N N . LYS A 1 90 ? -12.372 4.282 7.889 1.00 92.31 90 LYS A N 1
ATOM 731 C CA . LYS A 1 90 ? -13.337 4.057 8.968 1.00 92.31 90 LYS A CA 1
ATOM 732 C C . LYS A 1 90 ? -12.794 3.081 10.000 1.00 92.31 90 LYS A C 1
ATOM 734 O O . LYS A 1 90 ? -12.281 2.017 9.662 1.00 92.31 90 LYS A O 1
ATOM 739 N N . VAL A 1 91 ? -12.958 3.455 11.265 1.00 94.81 91 VAL A N 1
ATOM 740 C CA . VAL A 1 91 ? -12.653 2.629 12.435 1.00 94.81 91 VAL A CA 1
ATOM 741 C C . VAL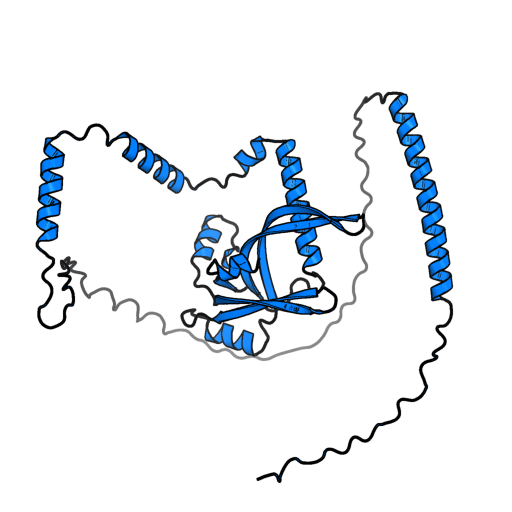 A 1 91 ? -13.978 2.326 13.121 1.00 94.81 91 VAL A C 1
ATOM 743 O O . VAL A 1 91 ? -14.742 3.253 13.394 1.00 94.81 91 VAL A O 1
ATOM 746 N N . ALA A 1 92 ? -14.226 1.050 13.396 1.00 94.81 92 ALA A N 1
ATOM 747 C CA . ALA A 1 92 ? -15.379 0.577 14.144 1.00 94.81 92 ALA A CA 1
ATOM 748 C C . ALA A 1 92 ? -14.951 0.057 15.522 1.00 94.81 92 ALA A C 1
ATOM 750 O O . ALA A 1 92 ? -13.832 -0.424 15.729 1.00 94.81 92 ALA A O 1
ATOM 751 N N . HIS A 1 93 ? -15.868 0.133 16.481 1.00 93.88 93 HIS A N 1
ATOM 752 C CA . HIS A 1 93 ? -15.722 -0.501 17.785 1.00 93.88 93 HIS A CA 1
ATOM 753 C C . HIS A 1 93 ? -16.764 -1.604 17.881 1.00 93.88 93 HIS A C 1
ATOM 755 O O . HIS A 1 93 ? -17.955 -1.316 17.962 1.00 93.88 93 HIS A O 1
ATOM 761 N N . VAL A 1 94 ? -16.309 -2.851 17.837 1.00 95.19 94 VAL A N 1
ATOM 762 C CA . VAL A 1 94 ? -17.175 -4.028 17.876 1.00 95.19 94 VAL A CA 1
ATOM 763 C C . VAL A 1 94 ? -17.020 -4.673 19.242 1.00 95.19 94 VAL A C 1
ATOM 765 O O . VAL A 1 94 ? -15.906 -4.956 19.678 1.00 95.19 94 VAL A O 1
ATOM 768 N N . GLU A 1 95 ? -18.131 -4.890 19.931 1.00 96.00 95 GLU A N 1
ATOM 769 C CA . GLU A 1 95 ? -18.136 -5.663 21.167 1.00 96.00 95 GLU A CA 1
ATOM 770 C C . GLU A 1 95 ? -18.146 -7.153 20.815 1.00 96.00 95 GLU A C 1
ATOM 772 O O . GLU A 1 95 ? -19.067 -7.644 20.161 1.00 96.00 95 GLU A O 1
ATOM 777 N N . LYS A 1 96 ? -17.084 -7.863 21.197 1.00 93.25 96 LYS A N 1
ATOM 778 C CA . LYS A 1 96 ? -16.974 -9.317 21.064 1.00 93.25 96 LYS A CA 1
ATOM 779 C C . LYS A 1 96 ? -16.694 -9.883 22.446 1.00 93.25 96 LYS A C 1
ATOM 781 O O . LYS A 1 96 ? -15.750 -9.450 23.095 1.00 93.25 96 LYS A O 1
ATOM 786 N N . GLU A 1 97 ? -17.532 -10.813 22.899 1.00 94.50 97 GLU A N 1
ATOM 787 C CA . GLU A 1 97 ? -17.362 -11.487 24.198 1.00 94.50 97 GLU A CA 1
ATOM 788 C C . GLU A 1 97 ? -17.313 -10.514 25.397 1.00 94.50 97 GLU A C 1
ATOM 790 O O . GLU A 1 97 ? -16.582 -10.722 26.359 1.00 94.50 97 GLU A O 1
ATOM 795 N N . GLY A 1 98 ? -18.069 -9.410 25.333 1.00 94.94 98 GLY A N 1
ATOM 796 C CA . GLY A 1 98 ? -18.071 -8.367 26.370 1.00 94.94 98 GLY A CA 1
ATOM 797 C C . GLY A 1 98 ? -16.814 -7.488 26.390 1.00 94.94 98 GLY A C 1
ATOM 798 O O . GLY A 1 98 ? -16.689 -6.603 27.235 1.00 94.94 98 GLY A O 1
ATOM 799 N N . VAL A 1 99 ? -15.882 -7.695 25.453 1.00 95.56 99 VAL A N 1
ATOM 800 C CA . VAL A 1 99 ? -14.707 -6.845 25.260 1.00 95.56 99 VAL A CA 1
ATOM 801 C C . VAL A 1 99 ? -14.931 -5.953 24.045 1.00 95.56 99 VAL A C 1
ATOM 803 O O . VAL A 1 99 ? -15.234 -6.408 22.940 1.00 95.56 99 VAL A O 1
ATOM 806 N N . ARG A 1 100 ? -14.757 -4.643 24.233 1.00 94.56 100 ARG A N 1
ATOM 807 C CA . ARG A 1 100 ? -14.828 -3.671 23.140 1.00 94.56 100 ARG A CA 1
ATOM 808 C C . ARG A 1 100 ? -13.527 -3.709 22.339 1.00 94.56 100 ARG A C 1
ATOM 810 O O . ARG A 1 100 ? -12.502 -3.202 22.786 1.00 94.56 100 ARG A O 1
ATOM 817 N N . VAL A 1 101 ? -13.570 -4.294 21.145 1.00 92.62 101 VAL A N 1
ATOM 818 C CA . VAL A 1 101 ? -12.416 -4.421 20.249 1.00 92.62 101 VAL A CA 1
ATOM 819 C C . VAL A 1 101 ? -12.468 -3.335 19.176 1.00 92.62 101 VAL A C 1
ATOM 821 O O . VAL A 1 101 ? -13.489 -3.124 18.517 1.00 92.62 101 VAL A O 1
ATOM 824 N N . ARG A 1 102 ? -11.345 -2.635 18.981 1.00 92.69 102 ARG A N 1
ATOM 825 C CA . ARG A 1 102 ? -11.176 -1.668 17.888 1.00 92.69 102 ARG A CA 1
ATOM 826 C C . ARG A 1 102 ? -10.814 -2.419 16.608 1.00 92.69 102 ARG A C 1
ATOM 828 O O . ARG A 1 102 ? -9.867 -3.202 16.601 1.00 92.69 102 ARG A O 1
ATOM 835 N N . MET A 1 103 ? -11.562 -2.184 15.534 1.00 91.12 103 MET A N 1
ATOM 836 C CA . MET A 1 103 ? -11.351 -2.825 14.238 1.00 91.12 103 MET A CA 1
ATOM 837 C C . MET A 1 103 ? -11.320 -1.785 13.117 1.00 91.12 103 MET A C 1
ATOM 839 O O . MET A 1 103 ? -12.094 -0.828 13.115 1.00 91.12 103 MET A O 1
ATOM 843 N N . LEU A 1 104 ? -10.435 -1.990 12.141 1.00 91.50 104 LEU A N 1
ATOM 844 C CA . LEU A 1 104 ? -10.444 -1.225 10.898 1.00 91.50 104 LEU A CA 1
ATOM 845 C C . LEU A 1 104 ? -11.586 -1.752 10.021 1.00 91.50 104 LEU A C 1
ATOM 847 O O . LEU A 1 104 ? -11.539 -2.895 9.573 1.00 91.50 104 LEU A O 1
ATOM 851 N N . GLU A 1 105 ? -12.620 -0.937 9.827 1.00 91.50 105 GLU A N 1
ATOM 852 C CA . GLU A 1 105 ? -13.825 -1.324 9.084 1.00 91.50 105 GLU A CA 1
ATOM 853 C C . GLU A 1 105 ? -13.647 -1.104 7.583 1.00 91.50 105 GLU A C 1
ATOM 855 O O . GLU A 1 105 ? -14.003 -1.964 6.778 1.00 91.50 105 GLU A O 1
ATOM 860 N N . ASP A 1 106 ? -13.076 0.044 7.207 1.00 91.50 106 ASP A N 1
ATOM 861 C CA . ASP A 1 106 ? -12.882 0.406 5.807 1.00 91.50 106 ASP A CA 1
ATOM 862 C C . ASP A 1 106 ? -11.541 1.109 5.592 1.00 91.50 106 ASP A C 1
ATOM 864 O O . ASP A 1 106 ? -11.095 1.962 6.370 1.00 91.50 106 ASP A O 1
ATOM 868 N N . ASP A 1 107 ? -10.906 0.767 4.484 1.00 93.38 107 ASP A N 1
ATOM 869 C CA . ASP A 1 107 ? -9.600 1.244 4.063 1.00 93.38 107 ASP A CA 1
ATOM 870 C C . ASP A 1 107 ? -9.648 1.671 2.600 1.00 93.38 107 ASP A C 1
ATOM 872 O O . ASP A 1 107 ? -10.513 1.254 1.845 1.00 93.38 107 ASP A O 1
ATOM 876 N N . ARG A 1 108 ? -8.723 2.516 2.162 1.00 93.44 108 ARG A N 1
ATOM 877 C CA . ARG A 1 108 ? -8.531 2.838 0.751 1.00 93.44 108 ARG A CA 1
ATOM 878 C C . ARG A 1 108 ? -7.171 2.324 0.327 1.00 93.44 108 ARG A C 1
ATOM 880 O O . ARG A 1 108 ? -6.156 2.942 0.635 1.00 93.44 108 ARG A O 1
ATOM 887 N N . LEU A 1 109 ? -7.159 1.213 -0.399 1.00 92.94 109 LEU A N 1
ATOM 888 C CA . LEU A 1 109 ? -5.948 0.671 -0.993 1.00 92.94 109 LEU A CA 1
ATOM 889 C C . LEU A 1 109 ? -5.450 1.637 -2.074 1.00 92.94 109 LEU A C 1
ATOM 891 O O . LEU A 1 109 ? -6.189 1.959 -3.010 1.00 92.94 109 LEU A O 1
ATOM 895 N N . LEU A 1 110 ? -4.222 2.127 -1.913 1.00 90.81 110 LEU A N 1
ATOM 896 C CA . LEU A 1 110 ? -3.584 3.036 -2.861 1.00 90.81 110 LEU A CA 1
ATOM 897 C C . LEU A 1 110 ? -2.723 2.265 -3.853 1.00 90.81 110 LEU A C 1
ATOM 899 O O . LEU A 1 110 ? -2.857 2.461 -5.057 1.00 90.81 110 LEU A O 1
ATOM 903 N N . ASN A 1 111 ? -1.840 1.409 -3.338 1.00 91.81 111 ASN A N 1
ATOM 904 C CA . ASN A 1 111 ? -0.866 0.688 -4.144 1.00 91.81 111 ASN A CA 1
ATOM 905 C C . ASN A 1 111 ? -0.369 -0.572 -3.443 1.00 91.81 111 ASN A C 1
ATOM 907 O O . ASN A 1 111 ? -0.391 -0.667 -2.212 1.00 91.81 111 ASN A O 1
ATOM 911 N N . VAL A 1 112 ? 0.134 -1.506 -4.240 1.00 93.88 112 VAL A N 1
ATOM 912 C CA . VAL A 1 112 ? 0.817 -2.706 -3.773 1.00 93.88 112 VAL A CA 1
ATOM 913 C C . VAL A 1 112 ? 2.163 -2.772 -4.481 1.00 93.88 112 VAL A C 1
ATOM 915 O O . VAL A 1 112 ? 2.232 -2.687 -5.703 1.00 93.88 112 VAL A O 1
ATOM 918 N N . ALA A 1 113 ? 3.238 -2.915 -3.718 1.00 94.31 113 ALA A N 1
ATOM 919 C CA . ALA A 1 113 ? 4.587 -3.000 -4.246 1.00 94.31 113 ALA A CA 1
ATOM 920 C C . ALA A 1 113 ? 5.188 -4.385 -4.011 1.00 94.31 113 ALA A C 1
ATOM 922 O O . ALA A 1 113 ? 5.003 -4.967 -2.941 1.00 94.31 113 ALA A O 1
ATOM 923 N N . LEU A 1 114 ? 5.935 -4.882 -4.997 1.00 93.50 114 LEU A N 1
ATOM 924 C CA . LEU A 1 114 ? 6.845 -6.011 -4.832 1.00 93.50 114 LEU A CA 1
ATOM 925 C C . LEU A 1 114 ? 8.128 -5.504 -4.172 1.00 93.50 114 LEU A C 1
ATOM 927 O O . LEU A 1 114 ? 8.671 -4.464 -4.559 1.00 93.50 114 LEU A O 1
ATOM 931 N N . THR A 1 115 ? 8.592 -6.228 -3.162 1.00 91.25 115 THR A N 1
ATOM 932 C CA . THR A 1 115 ? 9.786 -5.886 -2.387 1.00 91.25 115 THR A CA 1
ATOM 933 C C . THR A 1 115 ? 10.632 -7.134 -2.200 1.00 91.25 115 THR A C 1
ATOM 935 O O . THR A 1 115 ? 10.083 -8.227 -2.117 1.00 91.25 115 THR A O 1
ATOM 938 N N . GLY A 1 116 ? 11.952 -6.977 -2.123 1.00 85.75 116 GLY A N 1
ATOM 939 C CA . GLY A 1 116 ? 12.829 -8.102 -1.807 1.00 85.75 116 GLY A CA 1
ATOM 940 C C . GLY A 1 116 ? 12.780 -8.413 -0.325 1.00 85.75 116 GLY A C 1
ATOM 941 O O . GLY A 1 116 ? 11.940 -9.171 0.137 1.00 85.75 116 GLY A O 1
ATOM 942 N N . ASN A 1 117 ? 13.611 -7.735 0.457 1.00 80.81 117 ASN A N 1
ATOM 943 C CA . ASN A 1 117 ? 13.621 -7.959 1.893 1.00 80.81 117 ASN A CA 1
ATOM 944 C C . ASN A 1 117 ? 12.406 -7.319 2.569 1.00 80.81 117 ASN A C 1
ATOM 946 O O . ASN A 1 117 ? 12.149 -6.118 2.434 1.00 80.81 117 ASN A O 1
ATOM 950 N N . ALA A 1 118 ? 11.701 -8.108 3.376 1.00 69.56 118 ALA A N 1
ATOM 951 C CA . ALA A 1 118 ? 10.742 -7.567 4.321 1.00 69.56 118 ALA A CA 1
ATOM 952 C C . ALA A 1 118 ? 11.480 -6.618 5.279 1.00 69.56 118 ALA A C 1
ATOM 954 O O . ALA A 1 118 ? 12.238 -7.057 6.141 1.00 69.56 118 ALA A O 1
ATOM 955 N N . ILE A 1 119 ? 11.228 -5.311 5.146 1.00 65.38 119 ILE A N 1
ATOM 956 C CA . ILE A 1 119 ? 11.810 -4.268 6.013 1.00 65.38 119 ILE A CA 1
ATOM 957 C C . ILE A 1 119 ? 11.511 -4.562 7.493 1.00 65.38 119 ILE A C 1
ATOM 959 O O . ILE A 1 119 ? 12.257 -4.163 8.383 1.00 65.38 119 ILE A O 1
ATOM 963 N N . ASN A 1 120 ? 10.421 -5.284 7.769 1.00 65.56 120 ASN A N 1
ATOM 964 C CA . ASN A 1 120 ? 10.054 -5.679 9.115 1.00 65.56 120 ASN A CA 1
ATOM 965 C C . ASN A 1 120 ? 9.434 -7.084 9.135 1.00 65.56 120 ASN A C 1
ATOM 967 O O . ASN A 1 120 ? 8.218 -7.242 9.065 1.00 65.56 120 ASN A O 1
ATOM 971 N N . THR A 1 121 ? 10.276 -8.110 9.270 1.00 67.00 121 THR A N 1
ATOM 972 C CA . THR A 1 121 ? 9.855 -9.520 9.396 1.00 67.00 121 THR A CA 1
ATOM 973 C C . THR A 1 121 ? 8.954 -9.774 10.614 1.00 67.00 121 THR A C 1
ATOM 975 O O . THR A 1 121 ? 8.192 -10.738 10.627 1.00 67.00 121 THR A O 1
ATOM 978 N N . GLY A 1 122 ? 8.991 -8.892 11.623 1.00 68.31 122 GLY A N 1
ATOM 979 C CA . GLY A 1 122 ? 8.135 -8.925 12.814 1.00 68.31 122 GLY A CA 1
ATOM 980 C C . GLY A 1 122 ? 6.896 -8.018 12.753 1.00 68.31 122 GLY A C 1
ATOM 981 O O . GLY A 1 122 ? 6.125 -7.966 13.726 1.00 68.31 122 GLY A O 1
ATOM 982 N N . ALA A 1 123 ? 6.691 -7.281 11.654 1.00 65.31 123 ALA A N 1
ATOM 983 C CA . ALA A 1 123 ? 5.476 -6.510 11.411 1.00 65.31 123 ALA A CA 1
ATOM 984 C C . ALA A 1 123 ? 4.390 -7.438 10.879 1.00 65.31 123 ALA A C 1
ATOM 986 O O . ALA A 1 123 ? 4.094 -7.487 9.689 1.00 65.31 123 ALA A O 1
ATOM 987 N N . LEU A 1 124 ? 3.752 -8.156 11.798 1.00 74.62 124 LEU A N 1
ATOM 988 C CA . LEU A 1 124 ? 2.458 -8.755 11.513 1.00 74.62 124 LEU A CA 1
ATOM 989 C C . LEU A 1 124 ? 1.500 -7.642 11.071 1.00 74.62 124 LEU A C 1
ATOM 991 O O . LEU A 1 124 ? 1.489 -6.566 11.678 1.00 74.62 124 LEU A O 1
ATOM 995 N N . ASN A 1 125 ? 0.668 -7.919 10.064 1.00 76.31 125 ASN A N 1
ATOM 996 C CA . ASN A 1 125 ? -0.352 -6.992 9.557 1.00 76.31 125 ASN A CA 1
ATOM 997 C C . ASN A 1 125 ? -1.148 -6.320 10.692 1.00 76.31 125 ASN A C 1
ATOM 999 O O . ASN A 1 125 ? -1.453 -5.133 10.624 1.00 76.31 125 ASN A O 1
ATOM 1003 N N . GLN A 1 126 ? -1.384 -7.048 11.788 1.00 81.75 126 GLN A N 1
ATOM 1004 C CA . GLN A 1 126 ? -2.001 -6.538 13.010 1.00 81.75 126 GLN A CA 1
ATOM 1005 C C . GLN A 1 126 ? -1.337 -5.259 13.552 1.00 81.75 126 GLN A C 1
ATOM 1007 O O . GLN A 1 126 ? -2.036 -4.289 13.820 1.00 81.75 126 GLN A O 1
ATOM 1012 N N . LYS A 1 127 ? -0.002 -5.207 13.673 1.00 85.19 127 LYS A N 1
ATOM 1013 C CA . LYS A 1 127 ? 0.708 -4.028 14.210 1.00 85.19 127 LYS A CA 1
ATOM 1014 C C . LYS A 1 127 ? 0.565 -2.812 13.298 1.00 85.19 127 LYS A C 1
ATOM 1016 O O . LYS A 1 127 ? 0.427 -1.694 13.784 1.00 85.19 127 LYS A O 1
ATOM 1021 N N . VAL A 1 128 ? 0.606 -3.029 11.984 1.00 85.19 128 VAL A N 1
ATOM 1022 C CA . VAL A 1 128 ? 0.453 -1.957 10.990 1.00 85.19 128 VAL A CA 1
ATOM 1023 C C . VAL A 1 128 ? -0.969 -1.402 11.033 1.00 85.19 128 VAL A C 1
ATOM 1025 O O . VAL A 1 128 ? -1.147 -0.188 11.081 1.00 85.19 128 VAL A O 1
ATOM 1028 N N . PHE A 1 129 ? -1.977 -2.274 11.102 1.00 87.38 129 PHE A N 1
ATOM 1029 C CA . PHE A 1 129 ? -3.369 -1.848 11.210 1.00 87.38 129 PHE A CA 1
ATOM 1030 C C . PHE A 1 129 ? -3.678 -1.148 12.534 1.00 87.38 129 PHE A C 1
ATOM 1032 O O . PHE A 1 129 ? -4.393 -0.155 12.517 1.00 87.38 129 PHE A O 1
ATOM 1039 N N . MET A 1 130 ? -3.112 -1.593 13.661 1.00 90.06 130 MET A N 1
ATOM 1040 C CA . MET A 1 130 ? -3.286 -0.898 14.944 1.00 90.06 130 MET A CA 1
ATOM 1041 C C . MET A 1 130 ? -2.704 0.519 14.900 1.00 90.06 130 MET A C 1
ATOM 1043 O O . MET A 1 130 ? -3.413 1.461 15.233 1.00 90.06 130 MET A O 1
ATOM 1047 N N . LYS A 1 131 ? -1.488 0.697 14.363 1.00 90.31 131 LYS A N 1
ATOM 1048 C CA . LYS A 1 131 ? -0.908 2.037 14.157 1.00 90.31 131 LYS A CA 1
ATOM 1049 C C . LYS A 1 131 ? -1.755 2.912 13.233 1.00 90.31 131 LYS A C 1
ATOM 1051 O O . LYS A 1 131 ? -1.892 4.106 13.470 1.00 90.31 131 LYS A O 1
ATOM 1056 N N . ALA A 1 132 ? -2.320 2.327 12.178 1.00 89.88 132 ALA A N 1
ATOM 1057 C CA . ALA A 1 132 ? -3.201 3.043 11.260 1.00 89.88 132 ALA A CA 1
ATOM 1058 C C . ALA A 1 132 ? -4.516 3.473 11.939 1.00 89.88 132 ALA A C 1
ATOM 1060 O O . ALA A 1 132 ? -5.009 4.564 11.669 1.00 89.88 132 ALA A O 1
ATOM 1061 N N . ILE A 1 133 ? -5.069 2.640 12.828 1.00 93.25 133 ILE A N 1
ATOM 1062 C CA . ILE A 1 133 ? -6.243 2.980 13.645 1.00 93.25 133 ILE A CA 1
ATOM 1063 C C . ILE A 1 133 ? -5.910 4.133 14.594 1.00 93.25 133 ILE A C 1
ATOM 1065 O O . ILE A 1 133 ? -6.649 5.117 14.616 1.00 93.25 133 ILE A O 1
ATOM 1069 N N . ASP A 1 134 ? -4.793 4.038 15.320 1.00 93.75 134 ASP A N 1
ATOM 1070 C CA . ASP A 1 134 ? -4.367 5.074 16.265 1.00 93.75 134 ASP A CA 1
ATOM 1071 C C . ASP A 1 134 ? -4.160 6.418 15.541 1.00 93.75 134 ASP A C 1
ATOM 1073 O O . ASP A 1 134 ? -4.703 7.431 15.972 1.00 93.75 134 ASP A O 1
ATOM 1077 N N . ALA A 1 135 ? -3.524 6.418 14.363 1.00 90.56 135 ALA A N 1
ATOM 1078 C CA . ALA A 1 135 ? -3.344 7.623 13.549 1.00 90.56 135 ALA A CA 1
ATOM 1079 C C . ALA A 1 135 ? -4.674 8.275 13.112 1.00 90.56 135 ALA A C 1
ATOM 1081 O O . ALA A 1 135 ? -4.782 9.500 13.069 1.00 90.56 135 ALA A O 1
ATOM 1082 N N . VAL A 1 136 ? -5.708 7.485 12.796 1.00 91.00 136 VAL A N 1
ATOM 1083 C CA . VAL A 1 136 ? -7.038 8.026 12.447 1.00 91.00 136 VAL A CA 1
ATOM 1084 C C . VAL A 1 136 ? -7.752 8.594 13.663 1.00 91.00 136 VAL A C 1
ATOM 1086 O O . VAL A 1 136 ? -8.435 9.611 13.554 1.00 91.00 136 VAL A O 1
ATOM 1089 N N . GLU A 1 137 ? -7.645 7.935 14.813 1.00 92.19 137 GLU A N 1
ATOM 1090 C CA . GLU A 1 137 ? -8.246 8.420 16.053 1.00 92.19 137 GLU A CA 1
ATOM 1091 C C . GLU A 1 137 ? -7.568 9.706 16.534 1.00 92.19 137 GLU A C 1
ATOM 1093 O O . GLU A 1 137 ? -8.261 10.656 16.893 1.00 92.19 137 GLU A O 1
ATOM 1098 N N . GLU A 1 138 ? -6.238 9.772 16.470 1.00 92.44 138 GLU A N 1
ATOM 1099 C CA . GLU A 1 138 ? -5.464 10.986 16.735 1.00 92.44 138 GLU A CA 1
ATOM 1100 C C . GLU A 1 138 ? -5.857 12.115 15.785 1.00 92.44 138 GLU A C 1
ATOM 1102 O O . GLU A 1 138 ? -6.152 13.216 16.243 1.00 92.44 138 GLU A O 1
ATOM 1107 N N . TYR A 1 139 ? -5.968 11.834 14.484 1.00 89.31 139 TYR A N 1
ATOM 1108 C CA . TYR A 1 139 ? -6.421 12.820 13.504 1.00 89.31 139 TYR A CA 1
ATOM 1109 C C . TYR A 1 139 ? -7.827 13.350 13.815 1.00 89.31 139 TYR A C 1
ATOM 1111 O O . TYR A 1 139 ? -8.081 14.549 13.730 1.00 89.31 139 TYR A O 1
ATOM 1119 N N . LYS A 1 140 ? -8.756 12.474 14.219 1.00 90.62 140 LYS A N 1
ATOM 1120 C CA . LYS A 1 140 ? -10.112 12.882 14.618 1.00 90.62 140 LYS A CA 1
ATOM 1121 C C . LYS A 1 140 ? -10.112 13.744 15.878 1.00 90.62 140 LYS A C 1
ATOM 1123 O O . LYS A 1 140 ? -10.895 14.685 15.936 1.00 90.62 140 LYS A O 1
ATOM 1128 N N . LYS A 1 141 ? -9.261 13.436 16.861 1.00 93.75 141 LYS A N 1
ATOM 1129 C CA . LYS A 1 141 ? -9.093 14.264 18.066 1.00 93.75 141 LYS A CA 1
ATOM 1130 C C . LYS A 1 141 ? -8.543 15.640 17.699 1.00 93.75 141 LYS A C 1
ATOM 1132 O O . LYS A 1 141 ? -9.189 16.636 17.986 1.00 93.75 141 LYS A O 1
ATOM 1137 N N . GLN A 1 142 ? -7.455 15.685 16.931 1.00 92.50 142 GLN A N 1
ATOM 1138 C CA . GLN A 1 142 ? -6.869 16.939 16.449 1.00 92.50 142 GLN A CA 1
ATOM 1139 C C . GLN A 1 142 ? -7.857 17.777 15.634 1.00 92.50 142 GLN A C 1
ATOM 1141 O O . GLN A 1 142 ? -7.861 18.993 15.751 1.00 92.50 142 GLN A O 1
ATOM 1146 N N . LYS A 1 143 ? -8.721 17.143 14.834 1.00 91.81 143 LYS A N 1
ATOM 1147 C CA . LYS A 1 143 ? -9.776 17.834 14.081 1.00 91.81 143 LYS A CA 1
ATOM 1148 C C . LYS A 1 143 ? -10.870 18.428 14.979 1.00 91.81 143 LYS A C 1
ATOM 1150 O O . LYS A 1 143 ? -11.470 19.433 14.611 1.00 91.81 143 LYS A O 1
ATOM 1155 N N . LEU A 1 144 ? -11.174 17.793 16.112 1.00 93.25 144 LEU A N 1
ATOM 1156 C CA . LEU A 1 144 ? -12.105 18.347 17.101 1.00 93.25 144 LEU A CA 1
ATOM 1157 C C . LEU A 1 144 ? -11.488 19.547 17.829 1.00 93.25 144 LEU A C 1
ATOM 1159 O O . LEU A 1 144 ? -12.209 20.498 18.119 1.00 93.25 144 LEU A O 1
ATOM 1163 N N . ASP A 1 145 ? -10.176 19.506 18.071 1.00 95.31 145 ASP A N 1
ATOM 1164 C CA . ASP A 1 145 ? -9.436 20.572 18.751 1.00 95.31 145 ASP A CA 1
ATOM 1165 C C . ASP A 1 145 ? -9.142 21.772 17.823 1.00 95.31 145 ASP A C 1
ATOM 1167 O O . ASP A 1 145 ? -9.294 22.921 18.234 1.00 95.31 145 ASP A O 1
ATOM 1171 N N . ASP A 1 146 ? -8.769 21.524 16.560 1.00 94.69 146 ASP A N 1
ATOM 1172 C CA . ASP A 1 146 ? -8.540 22.535 15.516 1.00 94.69 146 ASP A CA 1
ATOM 1173 C C . ASP A 1 146 ? -9.340 22.198 14.235 1.00 94.69 146 ASP A C 1
ATOM 1175 O O . ASP A 1 146 ? -8.861 21.469 13.357 1.00 94.69 146 ASP A O 1
ATOM 1179 N N . PRO A 1 147 ? -10.555 22.757 14.070 1.00 90.69 147 PRO A N 1
ATOM 1180 C CA . PRO A 1 147 ? -11.346 22.596 12.850 1.00 90.69 147 PRO A CA 1
ATOM 1181 C C . PRO A 1 147 ? -10.660 23.161 11.594 1.00 90.69 147 PRO A C 1
ATOM 1183 O O . PRO A 1 147 ? -10.970 22.731 10.482 1.00 90.69 147 PRO A O 1
ATOM 1186 N N . GLU A 1 148 ? -9.722 24.106 11.735 1.00 90.31 148 GLU A N 1
ATOM 1187 C CA . GLU A 1 148 ? -8.981 24.673 10.601 1.00 90.31 148 GLU A CA 1
ATOM 1188 C C . GLU A 1 148 ? -7.883 23.738 10.086 1.00 90.31 148 GLU A C 1
ATOM 1190 O O . GLU A 1 148 ? -7.346 23.953 8.995 1.00 90.31 148 GLU A O 1
ATOM 1195 N N . LEU A 1 149 ? -7.545 22.689 10.840 1.00 87.75 149 LEU A N 1
ATOM 1196 C CA . LEU A 1 149 ? -6.541 21.708 10.449 1.00 87.75 149 LEU A CA 1
ATOM 1197 C C . LEU A 1 149 ? -6.907 21.040 9.115 1.00 87.75 149 LEU A C 1
ATOM 1199 O O . LEU A 1 149 ? -6.035 20.812 8.281 1.00 87.75 149 LEU A O 1
ATOM 1203 N N . GLU A 1 150 ? -8.198 20.805 8.864 1.00 77.88 150 GLU A N 1
ATOM 1204 C CA . GLU A 1 150 ? -8.688 20.251 7.595 1.00 77.88 150 GLU A CA 1
ATOM 1205 C C . GLU A 1 150 ? -8.425 21.205 6.417 1.00 77.88 150 GLU A C 1
ATOM 1207 O O . GLU A 1 150 ? -7.938 20.770 5.376 1.00 77.88 150 GLU A O 1
ATOM 1212 N N . ASN A 1 151 ? -8.595 22.515 6.622 1.00 77.75 151 ASN A N 1
ATOM 1213 C CA . ASN A 1 151 ? -8.306 23.538 5.608 1.00 77.75 151 ASN A CA 1
ATOM 1214 C C . ASN A 1 151 ? -6.801 23.695 5.334 1.00 77.75 151 ASN A C 1
ATOM 1216 O O . ASN A 1 151 ? -6.402 24.076 4.234 1.00 77.75 151 ASN A O 1
ATOM 1220 N N . LYS A 1 152 ? -5.946 23.411 6.325 1.00 74.56 152 LYS A N 1
ATOM 1221 C CA . LYS A 1 152 ? -4.480 23.418 6.163 1.00 74.56 152 LYS A CA 1
ATOM 1222 C C . LYS A 1 152 ? -3.973 22.151 5.463 1.00 74.56 152 LYS A C 1
ATOM 1224 O O . LYS A 1 152 ? -2.939 22.202 4.796 1.00 74.56 152 LYS A O 1
ATOM 1229 N N . LEU A 1 153 ? -4.685 21.034 5.625 1.00 65.00 153 LEU A N 1
ATOM 1230 C CA . LEU A 1 153 ? -4.358 19.725 5.049 1.00 65.00 153 LEU A CA 1
ATOM 1231 C C . LEU A 1 153 ? -4.963 19.471 3.675 1.00 65.00 153 LEU A C 1
ATOM 1233 O O . LEU A 1 153 ? -4.523 18.525 3.016 1.00 65.00 153 LEU A O 1
ATOM 1237 N N . GLU A 1 154 ? -5.919 20.285 3.219 1.00 53.34 154 GLU A N 1
ATOM 1238 C CA . GLU A 1 154 ? -6.280 20.305 1.807 1.00 53.34 154 GLU A CA 1
ATOM 1239 C C . GLU A 1 154 ? -5.000 20.521 0.999 1.00 53.34 154 GLU A C 1
ATOM 1241 O O . GLU A 1 154 ? -4.405 21.603 0.984 1.00 53.34 154 GLU A O 1
ATOM 1246 N N . VAL A 1 155 ? -4.548 19.427 0.371 1.00 50.38 155 VAL A N 1
ATOM 1247 C CA . VAL A 1 155 ? -3.443 19.401 -0.581 1.00 50.38 155 VAL A CA 1
ATOM 1248 C C . VAL A 1 155 ? -3.684 20.590 -1.474 1.00 50.38 155 VAL A C 1
ATOM 1250 O O . VAL A 1 155 ? -4.713 20.614 -2.147 1.00 50.38 155 VAL A O 1
ATOM 1253 N N . LYS A 1 156 ? -2.795 21.591 -1.414 1.00 48.72 156 LYS A N 1
ATOM 1254 C CA . LYS A 1 156 ? -2.872 22.783 -2.255 1.00 48.72 156 LYS A CA 1
ATOM 1255 C C . LYS A 1 156 ? -3.066 22.282 -3.677 1.00 48.72 156 LYS A C 1
ATOM 1257 O O . LYS A 1 156 ? -2.091 21.896 -4.318 1.00 48.72 156 LYS A O 1
ATOM 1262 N N . THR A 1 157 ? -4.317 22.253 -4.142 1.00 46.88 157 THR A N 1
ATOM 1263 C CA . THR A 1 157 ? -4.659 21.978 -5.533 1.00 46.88 157 THR A CA 1
ATOM 1264 C C . THR A 1 157 ? -3.738 22.886 -6.301 1.00 46.88 157 THR A C 1
ATOM 1266 O O . THR A 1 157 ? -3.709 24.095 -6.008 1.00 46.88 157 THR A O 1
ATOM 1269 N N . SER A 1 158 ? -2.896 22.302 -7.149 1.00 52.53 158 SER A N 1
ATOM 1270 C CA . SER A 1 158 ? -1.823 23.057 -7.781 1.00 52.53 158 SER A CA 1
ATOM 1271 C C . SER A 1 158 ? -2.421 24.344 -8.376 1.00 52.53 158 SER A C 1
ATOM 1273 O O . SER A 1 158 ? -3.581 24.342 -8.808 1.00 52.53 158 SER A O 1
ATOM 1275 N N . PRO A 1 159 ? -1.692 25.473 -8.431 1.00 63.75 159 PRO A N 1
ATOM 1276 C CA . PRO A 1 159 ? -2.214 26.711 -9.024 1.00 63.75 159 PRO A CA 1
ATOM 1277 C C . PRO A 1 159 ? -2.830 26.496 -10.420 1.00 63.75 159 PRO A C 1
ATOM 1279 O O . PRO A 1 159 ? -3.715 27.237 -10.847 1.00 63.75 159 PRO A O 1
ATOM 1282 N N . LYS A 1 160 ? -2.389 25.436 -11.112 1.00 65.44 160 LYS A N 1
ATOM 1283 C CA . LYS A 1 160 ? -2.927 24.933 -12.374 1.00 65.44 160 LYS A CA 1
ATOM 1284 C C . LYS A 1 160 ? -4.355 24.390 -12.250 1.00 65.44 160 LYS A C 1
ATOM 1286 O O . LYS A 1 160 ? -5.204 24.790 -13.041 1.00 65.44 160 LYS A O 1
ATOM 1291 N N . GLU A 1 161 ? -4.659 23.549 -11.266 1.00 61.12 161 GLU A N 1
ATOM 1292 C CA . GLU A 1 161 ? -6.022 23.048 -11.026 1.00 61.12 161 GLU A CA 1
ATOM 1293 C C . GLU A 1 161 ? -6.973 24.169 -10.605 1.00 61.12 161 GLU A C 1
ATOM 1295 O O . GLU A 1 161 ? -8.064 24.263 -11.165 1.00 61.12 161 GLU A O 1
ATOM 1300 N N . ARG A 1 162 ? -6.527 25.101 -9.746 1.00 68.50 162 ARG A N 1
ATOM 1301 C CA . ARG A 1 162 ? -7.311 26.308 -9.414 1.00 68.50 162 ARG A CA 1
ATOM 1302 C C . ARG A 1 162 ? -7.613 27.157 -10.647 1.00 68.50 162 ARG A C 1
ATOM 1304 O O . ARG A 1 162 ? -8.743 27.601 -10.821 1.00 68.50 162 ARG A O 1
ATOM 1311 N N . ARG A 1 163 ? -6.641 27.335 -11.552 1.00 74.44 163 ARG A N 1
ATOM 1312 C CA . ARG A 1 163 ? -6.868 28.010 -12.845 1.00 74.44 163 ARG A CA 1
ATOM 1313 C C . ARG A 1 163 ? -7.862 27.265 -13.730 1.00 74.44 163 ARG A C 1
ATOM 1315 O O . ARG A 1 163 ? -8.627 27.908 -14.438 1.00 74.44 163 ARG A O 1
ATOM 1322 N N . THR A 1 164 ? -7.840 25.936 -13.714 1.00 73.12 164 THR A N 1
ATOM 1323 C CA . THR A 1 164 ? -8.716 25.117 -14.562 1.00 73.12 164 THR A CA 1
ATOM 1324 C C . THR A 1 164 ? -10.152 25.134 -14.038 1.00 73.12 164 THR A C 1
ATOM 1326 O O . THR A 1 164 ? -11.080 25.306 -14.820 1.00 73.12 164 THR A O 1
ATOM 1329 N N . GLN A 1 165 ? -10.339 25.064 -12.717 1.00 76.25 165 GLN A N 1
ATOM 1330 C CA . GLN A 1 165 ? -11.646 25.213 -12.076 1.00 76.25 165 GLN A CA 1
ATOM 1331 C C . GLN A 1 165 ? -12.208 26.629 -12.242 1.00 76.25 165 GLN A C 1
ATOM 1333 O O . GLN A 1 165 ? -13.353 26.768 -12.655 1.00 76.25 165 GLN A O 1
ATOM 1338 N N . ALA A 1 166 ? -11.395 27.671 -12.033 1.00 79.00 166 ALA A N 1
ATOM 1339 C CA . ALA A 1 166 ? -11.815 29.054 -12.263 1.00 79.00 166 ALA A CA 1
ATOM 1340 C C . ALA A 1 166 ? -12.184 29.310 -13.734 1.00 79.00 166 ALA A C 1
ATOM 1342 O O . ALA A 1 166 ? -13.162 29.992 -14.017 1.00 79.00 166 ALA A O 1
ATOM 1343 N N . ARG A 1 167 ? -11.439 28.725 -14.684 1.00 81.62 167 ARG A N 1
ATOM 1344 C CA . ARG A 1 167 ? -11.766 28.816 -16.112 1.00 81.62 167 ARG A CA 1
ATOM 1345 C C . ARG A 1 167 ? -13.070 28.093 -16.446 1.00 81.62 167 ARG A C 1
ATOM 1347 O O . ARG A 1 167 ? -13.854 28.627 -17.216 1.00 81.62 167 ARG A O 1
ATOM 1354 N N . ASN A 1 168 ? -13.305 26.908 -15.887 1.00 79.50 168 ASN A N 1
ATOM 1355 C CA . ASN A 1 168 ? -14.539 26.163 -16.134 1.00 79.50 168 ASN A CA 1
ATOM 1356 C C . ASN A 1 168 ? -15.759 26.855 -15.508 1.00 79.50 168 ASN A C 1
ATOM 1358 O O . ASN A 1 168 ? -16.799 26.904 -16.152 1.00 79.50 168 ASN A O 1
ATOM 1362 N N . ALA A 1 169 ? -15.614 27.444 -14.316 1.00 85.38 169 ALA A N 1
ATOM 1363 C CA . ALA A 1 169 ? -16.661 28.246 -13.682 1.00 85.38 169 ALA A CA 1
ATOM 1364 C C . ALA A 1 169 ? -16.988 29.513 -14.496 1.00 85.38 169 ALA A C 1
ATOM 1366 O O . ALA A 1 169 ? -18.150 29.799 -14.762 1.00 85.38 169 ALA A O 1
ATOM 1367 N N . ALA A 1 170 ? -15.964 30.218 -14.994 1.00 83.00 170 ALA A N 1
ATOM 1368 C CA . ALA A 1 170 ? -16.160 31.384 -15.857 1.00 83.00 170 ALA A CA 1
ATOM 1369 C C . ALA A 1 170 ? -16.802 31.037 -17.214 1.00 83.00 170 ALA A C 1
ATOM 1371 O O . ALA A 1 170 ? -17.487 31.868 -17.798 1.00 83.00 170 ALA A O 1
ATOM 1372 N N . ILE A 1 171 ? -16.584 29.821 -17.731 1.00 81.44 171 ILE A N 1
ATOM 1373 C CA . ILE A 1 171 ? -17.248 29.348 -18.954 1.00 81.44 171 ILE A CA 1
ATOM 1374 C C . ILE A 1 171 ? -18.716 29.003 -18.670 1.00 81.44 171 ILE A C 1
ATOM 1376 O O . ILE A 1 171 ? -19.566 29.344 -19.483 1.00 81.44 171 ILE A O 1
ATOM 1380 N N . SER A 1 172 ? -19.035 28.387 -17.525 1.00 79.44 172 SER A N 1
ATOM 1381 C CA . SER A 1 172 ? -20.428 28.058 -17.186 1.00 79.44 172 SER A CA 1
ATOM 1382 C C . SER A 1 172 ? -21.293 29.281 -16.886 1.00 79.44 172 SER A C 1
ATOM 1384 O O . SER A 1 172 ? -22.489 29.240 -17.136 1.00 79.44 172 SER A O 1
ATOM 1386 N N . GLU A 1 173 ? -20.707 30.367 -16.380 1.00 71.75 173 GLU A N 1
ATOM 1387 C CA . GLU A 1 173 ? -21.431 31.624 -16.126 1.00 71.75 173 GLU A CA 1
ATOM 1388 C C . GLU A 1 173 ? -21.577 32.500 -17.388 1.00 71.75 173 GLU A C 1
ATOM 1390 O O . GLU A 1 173 ? -22.322 33.474 -17.376 1.00 71.75 173 GLU A O 1
ATOM 1395 N N . GLY A 1 174 ? -20.887 32.163 -18.486 1.00 62.53 174 GLY A N 1
ATOM 1396 C CA . GLY A 1 174 ? -20.896 32.929 -19.738 1.00 62.53 174 GLY A CA 1
ATOM 1397 C C . GLY A 1 174 ? -21.806 32.385 -20.847 1.00 62.53 174 GLY A C 1
ATOM 1398 O O . GLY A 1 174 ? -21.841 32.976 -21.921 1.00 62.53 174 GLY A O 1
ATOM 1399 N N . GLU A 1 175 ? -22.513 31.270 -20.634 1.00 58.03 175 GLU A N 1
ATOM 1400 C CA . GLU A 1 175 ? -23.365 30.637 -21.662 1.00 58.03 175 GLU A CA 1
ATOM 1401 C C . GLU A 1 175 ? -24.848 31.072 -21.624 1.00 58.03 175 GLU A C 1
ATOM 1403 O O . GLU A 1 175 ? -25.648 30.550 -22.403 1.00 58.03 175 GLU A O 1
ATOM 1408 N N . GLU A 1 176 ? -25.241 32.041 -20.787 1.00 57.47 176 GLU A N 1
ATOM 1409 C CA . GLU A 1 176 ? -26.647 32.490 -20.714 1.00 57.47 176 GLU A CA 1
ATOM 1410 C C . GLU A 1 176 ? -27.037 33.619 -21.692 1.00 57.47 176 GLU A C 1
ATOM 1412 O O . GLU A 1 176 ? -28.229 33.840 -21.878 1.00 57.47 176 GLU A O 1
ATOM 1417 N N . ASP A 1 177 ? -26.094 34.223 -22.429 1.00 56.56 177 ASP A N 1
ATOM 1418 C CA . ASP A 1 177 ? -26.378 35.276 -23.428 1.00 56.56 177 ASP A CA 1
ATOM 1419 C C . ASP A 1 177 ? -25.769 34.967 -24.820 1.00 56.56 177 ASP A C 1
ATOM 1421 O O . ASP A 1 177 ? -25.103 35.798 -25.438 1.00 56.56 177 ASP A O 1
ATOM 1425 N N . GLU A 1 178 ? -25.964 33.750 -25.353 1.00 56.12 178 GLU A N 1
ATOM 1426 C CA . GLU A 1 178 ? -25.686 33.491 -26.781 1.00 56.12 178 GLU A CA 1
ATOM 1427 C C . GLU A 1 178 ? -26.813 34.082 -27.660 1.00 56.12 178 GLU A C 1
ATOM 1429 O O . GLU A 1 178 ? -27.888 33.486 -27.810 1.00 56.12 178 GLU A O 1
ATOM 1434 N N . ASP A 1 179 ? -26.526 35.238 -28.273 1.00 59.69 179 ASP A N 1
ATOM 1435 C CA . ASP A 1 179 ? -27.299 35.880 -29.345 1.00 59.69 179 ASP A CA 1
ATOM 1436 C C . ASP A 1 179 ? -27.758 34.870 -30.423 1.00 59.69 179 ASP A C 1
ATOM 1438 O O . ASP A 1 179 ? -26.998 34.014 -30.893 1.00 59.69 179 ASP A O 1
ATOM 1442 N N . GLU A 1 180 ? -29.016 34.988 -30.870 1.00 59.91 180 GLU A N 1
ATOM 1443 C CA . GLU A 1 180 ? -29.676 34.038 -31.788 1.00 59.91 180 GLU A CA 1
ATOM 1444 C C . GLU A 1 180 ? -28.935 33.803 -33.124 1.00 59.91 180 GLU A C 1
ATOM 1446 O O . GLU A 1 180 ? -29.134 32.767 -33.776 1.00 59.91 180 GLU A O 1
ATOM 1451 N N . ASP A 1 181 ? -28.046 34.711 -33.531 1.00 60.91 181 ASP A N 1
ATOM 1452 C CA . ASP A 1 181 ? -27.279 34.590 -34.771 1.00 60.91 181 ASP A CA 1
ATOM 1453 C C . ASP A 1 181 ? -26.131 33.562 -34.695 1.00 60.91 181 ASP A C 1
ATOM 1455 O O . ASP A 1 181 ? -25.836 32.899 -35.702 1.00 60.91 181 ASP A O 1
ATOM 1459 N N . ASP A 1 182 ? -25.538 33.314 -33.520 1.00 57.31 182 ASP A N 1
ATOM 1460 C CA . ASP A 1 182 ? -24.448 32.333 -33.387 1.00 57.31 182 ASP A CA 1
ATOM 1461 C C . ASP A 1 182 ? -24.953 30.882 -33.291 1.00 57.31 182 ASP A C 1
ATOM 1463 O O . ASP A 1 182 ? -24.329 29.959 -33.842 1.00 57.31 182 ASP A O 1
ATOM 1467 N N . LYS A 1 183 ? -26.176 30.668 -32.780 1.00 61.31 183 LYS A N 1
ATOM 1468 C CA . LYS A 1 183 ? -26.881 29.372 -32.886 1.00 61.31 183 LYS A CA 1
ATOM 1469 C C . LYS A 1 183 ? -27.053 28.930 -34.342 1.00 61.31 183 LYS A C 1
ATOM 1471 O O . LYS A 1 183 ? -26.956 27.736 -34.647 1.00 61.31 183 LYS A O 1
ATOM 1476 N N . LYS A 1 184 ? -27.241 29.870 -35.277 1.00 65.69 184 LYS A N 1
ATOM 1477 C CA . LYS A 1 184 ? -27.412 29.567 -36.709 1.00 65.69 184 LYS A CA 1
ATOM 1478 C C . LYS A 1 184 ? -26.104 29.127 -37.377 1.00 65.69 184 LYS A C 1
ATOM 1480 O O . LYS A 1 184 ? -26.132 28.257 -38.252 1.00 65.69 184 LYS A O 1
ATOM 1485 N N . LYS A 1 185 ? -24.951 29.654 -36.943 1.00 63.31 185 LYS A N 1
ATOM 1486 C CA . LYS A 1 185 ? -23.620 29.211 -37.405 1.00 63.31 185 LYS A CA 1
ATOM 1487 C C . LYS A 1 185 ? -23.217 27.855 -36.825 1.00 63.31 185 LYS A C 1
ATOM 1489 O O . LYS A 1 185 ? -22.707 27.020 -37.577 1.00 63.31 185 LYS A O 1
ATOM 1494 N N . LYS A 1 186 ? -23.488 27.599 -35.539 1.00 61.38 186 LYS A N 1
ATOM 1495 C CA . LYS A 1 186 ? -23.198 26.308 -34.877 1.00 61.38 186 LYS A CA 1
ATOM 1496 C C . LYS A 1 186 ? -23.984 25.166 -35.540 1.00 61.38 186 LYS A C 1
ATOM 1498 O O . LYS A 1 186 ? -23.389 24.161 -35.930 1.00 61.38 186 LYS A O 1
ATOM 1503 N N . LYS A 1 187 ? -25.272 25.392 -35.842 1.00 63.41 187 LYS A N 1
ATOM 1504 C CA . LYS A 1 187 ? -26.132 24.419 -36.543 1.00 63.41 187 LYS A CA 1
ATOM 1505 C C . LYS A 1 187 ? -25.659 24.114 -37.973 1.00 63.41 187 LYS A C 1
ATOM 1507 O O . LYS A 1 187 ? -25.647 22.957 -38.381 1.00 63.41 187 LYS A O 1
ATOM 1512 N N . LYS A 1 188 ? -25.169 25.119 -38.716 1.00 62.41 188 LYS A N 1
ATOM 1513 C CA . LYS A 1 188 ? -24.610 24.921 -40.072 1.00 62.41 188 LYS A CA 1
ATOM 1514 C C . LYS A 1 188 ? -23.297 24.122 -40.075 1.00 62.41 188 LYS A C 1
ATOM 1516 O O . LYS A 1 188 ? -23.007 23.433 -41.053 1.00 62.41 188 LYS A O 1
ATOM 1521 N N . LYS A 1 189 ? -22.505 24.202 -38.998 1.00 60.62 189 LYS A N 1
ATOM 1522 C CA . LYS A 1 189 ? -21.219 23.495 -38.865 1.00 60.62 189 LYS A CA 1
ATOM 1523 C C . LYS A 1 189 ? -21.399 22.021 -38.471 1.00 60.62 189 LYS A C 1
ATOM 1525 O O . LYS A 1 189 ? -20.640 21.177 -38.944 1.00 60.62 189 LYS A O 1
ATOM 1530 N N . GLU A 1 190 ? -22.423 21.690 -37.683 1.00 62.00 190 GLU A N 1
ATOM 1531 C CA . GLU A 1 190 ? -22.790 20.292 -37.395 1.00 62.00 190 GLU A CA 1
ATOM 1532 C C . GLU A 1 190 ? -23.397 19.583 -38.614 1.00 62.00 190 GLU A C 1
ATOM 1534 O O . GLU A 1 190 ? -23.051 18.434 -38.897 1.00 62.00 190 GLU A O 1
ATOM 1539 N N . GLU A 1 191 ? -24.202 20.285 -39.416 1.00 60.75 191 GLU A N 1
ATOM 1540 C CA . GLU A 1 191 ? -24.807 19.724 -40.632 1.00 60.75 191 GLU A CA 1
ATOM 1541 C C . GLU A 1 191 ? -23.771 19.425 -41.738 1.00 60.75 191 GLU A C 1
ATOM 1543 O O . GLU A 1 191 ? -23.953 18.507 -42.540 1.00 60.75 191 GLU A O 1
ATOM 1548 N N . GLN A 1 192 ? -22.642 20.148 -41.761 1.00 58.25 192 GLN A N 1
ATOM 1549 C CA . GLN A 1 192 ? -21.511 19.838 -42.646 1.00 58.25 192 GLN A CA 1
ATOM 1550 C C . GLN A 1 192 ? -20.658 18.665 -42.144 1.00 58.25 192 GLN A C 1
ATOM 1552 O O . GLN A 1 192 ? -20.189 17.875 -42.963 1.00 58.25 192 GLN A O 1
ATOM 1557 N N . LYS A 1 193 ? -20.505 18.483 -40.825 1.00 57.09 193 LYS A N 1
ATOM 1558 C CA . LYS A 1 193 ? -19.808 17.310 -40.264 1.00 57.09 193 LYS A CA 1
ATOM 1559 C C . LYS A 1 193 ? -20.579 16.005 -40.478 1.00 57.09 193 LYS A C 1
ATOM 1561 O O . LYS A 1 193 ? -19.956 14.967 -40.674 1.00 57.09 193 LYS A O 1
ATOM 1566 N N . ALA A 1 194 ? -21.911 16.055 -40.535 1.00 57.09 194 ALA A N 1
ATOM 1567 C CA . ALA A 1 194 ? -22.740 14.880 -40.811 1.00 57.09 194 ALA A CA 1
ATOM 1568 C C . ALA A 1 194 ? -22.625 14.350 -42.259 1.00 57.09 194 ALA A C 1
ATOM 1570 O O . ALA A 1 194 ? -23.008 13.212 -42.524 1.00 57.09 194 ALA A O 1
ATOM 1571 N N . LYS A 1 195 ? -22.079 15.130 -43.207 1.00 57.34 195 LYS A N 1
ATOM 1572 C CA . LYS A 1 195 ? -21.944 14.716 -44.619 1.00 57.34 195 LYS A CA 1
ATOM 1573 C C . LYS A 1 195 ? -20.623 14.010 -44.965 1.00 57.34 195 LYS A C 1
ATOM 1575 O O . LYS A 1 195 ? -20.475 13.5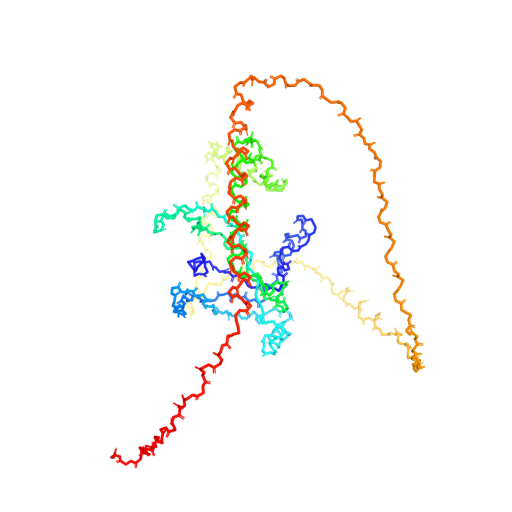76 -46.103 1.00 57.34 195 LYS A O 1
ATOM 1580 N N . ILE A 1 196 ? -19.696 13.842 -44.015 1.00 56.22 196 ILE A N 1
ATOM 1581 C CA . ILE A 1 196 ? -18.382 13.193 -44.238 1.00 56.22 196 ILE A CA 1
ATOM 1582 C C . ILE A 1 196 ? -18.306 11.826 -43.528 1.00 56.22 196 ILE A C 1
ATOM 1584 O O . ILE A 1 196 ? -17.261 11.391 -43.070 1.00 56.22 196 ILE A O 1
ATOM 1588 N N . ASP A 1 197 ? -19.422 11.102 -43.447 1.00 53.31 197 ASP A N 1
ATOM 1589 C CA . ASP A 1 197 ? -19.443 9.707 -42.986 1.00 53.31 197 ASP A CA 1
ATOM 1590 C C . ASP A 1 197 ? -19.778 8.770 -44.156 1.00 53.31 197 ASP A C 1
ATOM 1592 O O . ASP A 1 197 ? -20.788 8.065 -44.176 1.00 53.31 197 ASP A O 1
ATOM 1596 N N . MET A 1 198 ? -18.913 8.764 -45.174 1.00 61.38 198 MET A N 1
ATOM 1597 C CA . MET A 1 198 ? -19.033 7.849 -46.309 1.00 61.38 198 MET A CA 1
ATOM 1598 C C . MET A 1 198 ? -18.424 6.488 -45.933 1.00 61.38 198 MET A C 1
ATOM 1600 O O . MET A 1 198 ? -17.207 6.307 -45.910 1.00 61.38 198 MET A O 1
ATOM 1604 N N . LYS A 1 199 ? -19.279 5.518 -45.585 1.00 61.69 199 LYS A N 1
ATOM 1605 C CA . LYS A 1 199 ? -18.867 4.127 -45.330 1.00 61.69 199 LYS A CA 1
ATOM 1606 C C . LYS A 1 199 ? -18.489 3.445 -46.645 1.00 61.69 199 LYS A C 1
ATOM 1608 O O . LYS A 1 199 ? -19.243 3.492 -47.613 1.00 61.69 199 LYS A O 1
ATOM 1613 N N . CYS A 1 200 ? -17.337 2.774 -46.666 1.00 57.88 200 CYS A N 1
ATOM 1614 C CA . CYS A 1 200 ? -16.900 1.993 -47.819 1.00 57.88 200 CYS A CA 1
ATOM 1615 C C . CYS A 1 200 ? -17.864 0.808 -48.065 1.00 57.88 200 CYS A C 1
ATOM 1617 O O . CYS A 1 200 ? -17.992 -0.050 -47.184 1.00 57.88 200 CYS A O 1
ATOM 1619 N N . PRO A 1 201 ? -18.508 0.696 -49.245 1.00 63.16 201 PRO A N 1
ATOM 1620 C CA . PRO A 1 201 ? -19.546 -0.308 -49.505 1.00 63.16 201 PRO A CA 1
ATOM 1621 C C . PRO A 1 201 ? -19.026 -1.752 -49.600 1.00 63.16 201 PRO A C 1
ATOM 1623 O O . PRO A 1 201 ? -19.825 -2.681 -49.621 1.00 63.16 201 PRO A O 1
ATOM 1626 N N . LYS A 1 202 ? -17.703 -1.968 -49.641 1.00 65.50 202 LYS A N 1
ATOM 1627 C CA . LYS A 1 202 ? -17.104 -3.313 -49.709 1.00 65.50 202 LYS A CA 1
ATOM 1628 C C . LYS A 1 202 ? -16.708 -3.910 -48.359 1.00 65.50 202 LYS A C 1
ATOM 1630 O O . LYS A 1 202 ? -16.660 -5.127 -48.251 1.00 65.50 202 LYS A O 1
ATOM 1635 N N . CYS A 1 203 ? -16.389 -3.093 -47.357 1.00 73.25 203 CYS A N 1
ATOM 1636 C CA . CYS A 1 203 ? -15.825 -3.599 -46.098 1.00 73.25 203 CYS A CA 1
ATOM 1637 C C . CYS A 1 203 ? -16.416 -2.973 -44.829 1.00 73.25 203 CYS A C 1
ATOM 1639 O O . CYS A 1 203 ? -16.022 -3.356 -43.733 1.00 73.25 203 CYS A O 1
ATOM 1641 N N . GLY A 1 204 ? -17.335 -2.007 -44.939 1.00 68.94 204 GLY A N 1
ATOM 1642 C CA . GLY A 1 204 ? -18.003 -1.396 -43.783 1.00 68.94 204 GLY A CA 1
ATOM 1643 C C . GLY A 1 204 ? -17.115 -0.510 -42.898 1.00 68.94 204 GLY A C 1
ATOM 1644 O O . GLY A 1 204 ? -17.626 0.111 -41.966 1.00 68.94 204 GLY A O 1
ATOM 1645 N N . TYR A 1 205 ? -15.815 -0.400 -43.191 1.00 63.50 205 TYR A N 1
ATOM 1646 C CA . TYR A 1 205 ? -14.879 0.432 -42.436 1.00 63.50 205 TYR A CA 1
ATOM 1647 C C . TYR A 1 205 ? -15.029 1.922 -42.775 1.00 63.50 205 TYR A C 1
ATOM 1649 O O . TYR A 1 205 ? -15.228 2.312 -43.931 1.00 63.50 205 TYR A O 1
ATOM 1657 N N . LYS A 1 206 ? -14.937 2.755 -41.734 1.00 57.88 206 LYS A N 1
ATOM 1658 C CA . LYS A 1 206 ? -15.011 4.219 -41.797 1.00 57.88 206 LYS A CA 1
ATOM 1659 C C . LYS A 1 206 ? -13.659 4.759 -42.284 1.00 57.88 206 LYS A C 1
ATOM 1661 O O . LYS A 1 206 ? -12.654 4.564 -41.605 1.00 57.88 206 LYS A O 1
ATOM 1666 N N . ILE A 1 207 ? -13.613 5.392 -43.458 1.00 57.50 207 ILE A N 1
ATOM 1667 C CA . ILE A 1 207 ? -12.383 5.998 -43.992 1.00 57.50 207 ILE A CA 1
ATOM 1668 C C . ILE A 1 207 ? -12.231 7.372 -43.337 1.00 57.50 207 ILE A C 1
ATOM 1670 O O . ILE A 1 207 ? -12.957 8.302 -43.673 1.00 57.50 207 ILE A O 1
ATOM 1674 N N . MET A 1 208 ? -11.310 7.496 -42.383 1.00 58.69 208 MET A N 1
ATOM 1675 C CA . MET A 1 208 ? -10.920 8.797 -41.840 1.00 58.69 208 MET A CA 1
ATOM 1676 C C . MET A 1 208 ? -9.953 9.442 -42.836 1.00 58.69 208 MET A C 1
ATOM 1678 O O . MET A 1 208 ? -8.797 9.033 -42.929 1.00 58.69 208 MET A O 1
ATOM 1682 N N . THR A 1 209 ? -10.417 10.416 -43.619 1.00 51.62 209 THR A N 1
ATOM 1683 C CA . THR A 1 209 ? -9.525 11.280 -44.399 1.00 51.62 209 THR A CA 1
ATOM 1684 C C . THR A 1 209 ? -8.786 12.187 -43.422 1.00 51.62 209 THR A C 1
ATOM 1686 O O . THR A 1 209 ? -9.328 13.192 -42.969 1.00 51.62 209 THR A O 1
ATOM 1689 N N . GLY A 1 210 ? -7.575 11.784 -43.039 1.00 49.78 210 GLY A N 1
ATOM 1690 C CA . GLY A 1 210 ? -6.658 12.634 -42.294 1.00 49.78 210 GLY A CA 1
ATOM 1691 C C . GLY A 1 210 ? -6.239 13.811 -43.166 1.00 49.78 210 GLY A C 1
ATOM 1692 O O . GLY A 1 210 ? -5.624 13.618 -44.213 1.00 49.78 210 GLY A O 1
ATOM 1693 N N . GLU A 1 211 ? -6.586 15.021 -42.739 1.00 43.97 211 GLU A N 1
ATOM 1694 C CA . GLU A 1 211 ? -5.976 16.247 -43.238 1.00 43.97 211 GLU A CA 1
ATOM 1695 C C . GLU A 1 211 ? -4.486 16.201 -42.874 1.00 43.97 211 GLU A C 1
ATOM 1697 O O . GLU A 1 211 ? -4.094 16.282 -41.709 1.00 43.97 211 GLU A O 1
ATOM 1702 N N . SER A 1 212 ? -3.652 15.979 -43.886 1.00 42.25 212 SER A N 1
ATOM 1703 C CA . SER A 1 212 ? -2.203 16.049 -43.786 1.00 42.25 212 SER A CA 1
ATOM 1704 C C . SER A 1 212 ? -1.788 17.509 -43.610 1.00 42.25 212 SER A C 1
ATOM 1706 O O . SER A 1 212 ? -1.761 18.268 -44.582 1.00 42.25 212 SER A O 1
ATOM 1708 N N . ASN A 1 213 ? -1.443 17.902 -42.386 1.00 44.59 213 ASN A N 1
ATOM 1709 C CA . ASN A 1 213 ? -0.639 19.099 -42.174 1.00 44.59 213 ASN A CA 1
ATOM 1710 C C . ASN A 1 213 ? 0.765 18.834 -42.727 1.00 44.59 213 ASN A C 1
ATOM 1712 O O . ASN A 1 213 ? 1.498 17.968 -42.253 1.00 44.59 213 ASN A O 1
ATOM 1716 N N . ASN A 1 214 ? 1.084 19.564 -43.790 1.00 45.97 214 ASN A N 1
ATOM 1717 C CA . ASN A 1 214 ? 2.384 19.618 -44.436 1.00 45.97 214 ASN A CA 1
ATOM 1718 C C . ASN A 1 214 ? 3.339 20.419 -43.534 1.00 45.97 214 ASN A C 1
ATOM 1720 O O . ASN A 1 214 ? 3.441 21.634 -43.680 1.00 45.97 214 ASN A O 1
ATOM 1724 N N . ASP A 1 215 ? 4.034 19.751 -42.613 1.00 42.28 215 ASP A N 1
ATOM 1725 C CA . ASP A 1 215 ? 5.210 20.321 -41.952 1.00 42.28 215 ASP A CA 1
ATOM 1726 C C . ASP A 1 215 ? 6.476 19.743 -42.586 1.00 42.28 215 ASP A C 1
ATOM 1728 O O . ASP A 1 215 ? 6.873 18.593 -42.391 1.00 42.28 215 ASP A O 1
ATOM 1732 N N . HIS A 1 216 ? 7.100 20.590 -43.399 1.00 47.19 216 HIS A N 1
ATOM 1733 C CA . HIS A 1 216 ? 8.392 20.393 -44.031 1.00 47.19 216 HIS A CA 1
ATOM 1734 C C . HIS A 1 216 ? 9.492 20.400 -42.951 1.00 47.19 216 HIS A C 1
ATOM 1736 O O . HIS A 1 216 ? 10.085 21.435 -42.651 1.00 47.19 216 HIS A O 1
ATOM 1742 N N . VAL A 1 217 ? 9.789 19.244 -42.355 1.00 43.59 217 VAL A N 1
ATOM 1743 C CA . VAL A 1 217 ? 10.992 19.069 -41.527 1.00 43.59 217 VAL A CA 1
ATOM 1744 C C . VAL A 1 217 ? 12.112 18.544 -42.418 1.00 43.59 217 VAL A C 1
ATOM 1746 O O . VAL A 1 217 ? 12.052 17.442 -42.954 1.00 43.59 217 VAL A O 1
ATOM 1749 N N . SER A 1 218 ? 13.120 19.388 -42.629 1.00 43.50 218 SER A N 1
ATOM 1750 C CA . SER A 1 218 ? 14.274 19.097 -43.479 1.00 43.50 218 SER A CA 1
ATOM 1751 C C . SER A 1 218 ? 15.211 18.044 -42.867 1.00 43.50 218 SER A C 1
ATOM 1753 O O . SER A 1 218 ? 15.670 18.170 -41.732 1.00 43.50 218 SER A O 1
ATOM 1755 N N . ASP A 1 219 ? 15.556 17.046 -43.677 1.00 49.97 219 ASP A N 1
ATOM 1756 C CA . ASP A 1 219 ? 16.378 15.859 -43.386 1.00 49.97 219 ASP A CA 1
ATOM 1757 C C . ASP A 1 219 ? 17.889 16.128 -43.158 1.00 49.97 219 ASP A C 1
ATOM 1759 O O . ASP A 1 219 ? 18.742 15.274 -43.394 1.00 49.97 219 ASP A O 1
ATOM 1763 N N . LYS A 1 220 ? 18.282 17.325 -42.699 1.00 47.81 220 LYS A N 1
ATOM 1764 C CA . LYS A 1 220 ? 19.706 17.716 -42.592 1.00 47.81 220 LYS A CA 1
ATOM 1765 C C . LYS A 1 220 ? 20.315 17.699 -41.186 1.00 47.81 220 LYS A C 1
ATOM 1767 O O . LYS A 1 220 ? 21.508 17.958 -41.064 1.00 47.81 220 LYS A O 1
ATOM 1772 N N . GLN A 1 221 ? 19.569 17.357 -40.132 1.00 49.78 221 GLN A N 1
ATOM 1773 C CA . GLN A 1 221 ? 20.085 17.419 -38.748 1.00 49.78 221 GLN A CA 1
ATOM 1774 C C . GLN A 1 221 ? 20.286 16.070 -38.035 1.00 49.78 221 GLN A C 1
ATOM 1776 O O . GLN A 1 221 ? 20.805 16.047 -36.921 1.00 49.78 221 GLN A O 1
ATOM 1781 N N . LEU A 1 222 ? 19.983 14.935 -38.672 1.00 48.03 222 LEU A N 1
ATOM 1782 C CA . LEU A 1 222 ? 20.101 13.614 -38.031 1.00 48.03 222 LEU A CA 1
ATOM 1783 C C . LEU A 1 222 ? 21.478 12.934 -38.163 1.00 48.03 222 LEU A C 1
ATOM 1785 O O . LEU A 1 222 ? 21.739 11.962 -37.457 1.00 48.03 222 LEU A O 1
ATOM 1789 N N . ASN A 1 223 ? 22.406 13.480 -38.959 1.00 46.06 223 ASN A N 1
ATOM 1790 C CA . ASN A 1 223 ? 23.736 12.880 -39.160 1.00 46.06 223 ASN A CA 1
ATOM 1791 C C . ASN A 1 223 ? 24.855 13.418 -38.250 1.00 46.06 223 ASN A C 1
ATOM 1793 O O . ASN A 1 223 ? 25.947 12.858 -38.257 1.00 46.06 223 ASN A O 1
ATOM 1797 N N . HIS A 1 224 ? 24.617 14.437 -37.413 1.00 45.88 224 HIS A N 1
ATOM 1798 C CA . HIS A 1 224 ? 25.690 15.006 -36.577 1.00 45.88 224 HIS A CA 1
ATOM 1799 C C . HIS A 1 224 ? 25.809 14.421 -35.162 1.00 45.88 224 HIS A C 1
ATOM 1801 O O . HIS A 1 224 ? 26.776 14.715 -34.462 1.00 45.88 224 HIS A O 1
ATOM 1807 N N . ARG A 1 225 ? 24.870 13.566 -34.733 1.00 45.69 225 ARG A N 1
ATOM 1808 C CA . ARG A 1 225 ? 24.847 13.015 -33.363 1.00 45.69 225 ARG A CA 1
ATOM 1809 C C . ARG A 1 225 ? 25.357 11.576 -33.240 1.00 45.69 225 ARG A C 1
ATOM 1811 O O . ARG A 1 225 ? 25.388 11.046 -32.137 1.00 45.69 225 ARG A O 1
ATOM 1818 N N . ARG A 1 226 ? 25.783 10.956 -34.348 1.00 45.28 226 ARG A N 1
ATOM 1819 C CA . ARG A 1 226 ? 26.205 9.542 -34.405 1.00 45.28 226 ARG A CA 1
ATOM 1820 C C . ARG A 1 226 ? 27.720 9.327 -34.562 1.00 45.28 226 ARG A C 1
ATOM 1822 O O . ARG A 1 226 ? 28.143 8.198 -34.757 1.00 45.28 226 ARG A O 1
ATOM 1829 N N . LEU A 1 227 ? 28.525 10.389 -34.455 1.00 43.94 227 LEU A N 1
ATOM 1830 C CA . LEU A 1 227 ? 29.976 10.385 -34.728 1.00 43.94 227 LEU A CA 1
ATOM 1831 C C . LEU A 1 227 ? 30.846 10.882 -33.549 1.00 43.94 227 LEU A C 1
ATOM 1833 O O . LEU A 1 227 ? 31.980 11.286 -33.760 1.00 43.94 227 LEU A O 1
ATOM 1837 N N . LYS A 1 228 ? 30.335 10.881 -32.308 1.00 47.16 228 LYS A N 1
ATOM 1838 C CA . LYS A 1 228 ? 31.073 11.382 -31.122 1.00 47.16 228 LYS A CA 1
ATOM 1839 C C . LYS A 1 228 ? 31.096 10.443 -29.903 1.00 47.16 228 LYS A C 1
ATOM 1841 O O . LYS A 1 228 ? 31.304 10.903 -28.791 1.00 47.16 228 LYS A O 1
ATOM 1846 N N . MET A 1 229 ? 30.874 9.144 -30.091 1.00 44.91 229 MET A N 1
ATOM 1847 C CA . MET A 1 229 ? 30.900 8.148 -29.001 1.00 44.91 229 MET A CA 1
ATOM 1848 C C . MET A 1 229 ? 31.754 6.929 -29.380 1.00 44.91 229 MET A C 1
ATOM 1850 O O . MET A 1 229 ? 31.331 5.789 -29.214 1.00 44.91 229 MET A O 1
ATOM 1854 N N . ALA A 1 230 ? 32.923 7.168 -29.967 1.00 46.75 230 ALA A N 1
ATOM 1855 C CA . ALA A 1 230 ? 33.909 6.130 -30.235 1.00 46.75 230 ALA A CA 1
ATOM 1856 C C . ALA A 1 230 ? 35.303 6.758 -30.194 1.00 46.75 230 ALA A C 1
ATOM 1858 O O . ALA A 1 230 ? 35.817 7.134 -31.236 1.00 46.75 230 ALA A O 1
ATOM 1859 N N . GLU A 1 231 ? 35.833 6.956 -28.990 1.00 44.88 231 GLU A N 1
ATOM 1860 C CA . GLU A 1 231 ? 37.265 7.024 -28.663 1.00 44.88 231 GLU A CA 1
ATOM 1861 C C . GLU A 1 231 ? 37.394 7.190 -27.137 1.00 44.88 231 GLU A C 1
ATOM 1863 O O . GLU A 1 231 ? 36.523 7.785 -26.506 1.00 44.88 231 GLU A O 1
ATOM 1868 N N . ASP A 1 232 ? 38.454 6.605 -26.579 1.00 43.06 232 ASP A N 1
ATOM 1869 C CA . ASP A 1 232 ? 38.871 6.560 -25.168 1.00 43.06 232 ASP A CA 1
ATOM 1870 C C . ASP A 1 232 ? 38.239 5.495 -24.246 1.00 43.06 232 ASP A C 1
ATOM 1872 O O . ASP A 1 232 ? 37.500 5.772 -23.302 1.00 43.06 232 ASP A O 1
ATOM 1876 N N . GLN A 1 233 ? 38.660 4.243 -24.467 1.00 44.53 233 GLN A N 1
ATOM 1877 C CA . GLN A 1 233 ? 39.169 3.416 -23.364 1.00 44.53 233 GLN A CA 1
ATOM 1878 C C . GLN A 1 233 ? 40.681 3.642 -23.243 1.00 44.53 233 GLN A C 1
ATOM 1880 O O . GLN A 1 233 ? 41.368 3.659 -24.267 1.00 44.53 233 GLN A O 1
ATOM 1885 N N . PRO A 1 234 ? 41.210 3.677 -22.014 1.00 55.62 234 PRO A N 1
ATOM 1886 C CA . PRO A 1 234 ? 42.425 2.926 -21.752 1.00 55.62 234 PRO A CA 1
ATOM 1887 C C . PRO A 1 234 ? 42.196 1.866 -20.674 1.00 55.62 234 PRO A C 1
ATOM 1889 O O . PRO A 1 234 ? 41.654 2.124 -19.598 1.00 55.62 234 PRO A O 1
ATOM 1892 N N . GLU A 1 235 ? 42.626 0.657 -21.023 1.00 47.78 235 GLU A N 1
ATOM 1893 C CA . GLU A 1 235 ? 42.998 -0.406 -20.102 1.00 47.78 235 GLU A CA 1
ATOM 1894 C C . GLU A 1 235 ? 44.082 0.108 -19.149 1.00 47.78 235 GLU A C 1
ATOM 1896 O O . GLU A 1 235 ? 45.048 0.715 -19.605 1.00 47.78 235 GLU A O 1
ATOM 1901 N N . GLU A 1 236 ? 43.976 -0.201 -17.857 1.00 47.34 236 GLU A N 1
ATOM 1902 C CA . GLU A 1 236 ? 45.173 -0.489 -17.073 1.00 47.34 236 GLU A CA 1
ATOM 1903 C C . GLU A 1 236 ? 44.874 -1.439 -15.905 1.00 47.34 236 GLU A C 1
ATOM 1905 O O . GLU A 1 236 ? 43.874 -1.359 -15.192 1.00 47.34 236 GLU A O 1
ATOM 1910 N N . THR A 1 237 ? 45.776 -2.402 -15.834 1.00 39.00 237 THR A N 1
ATOM 1911 C CA . THR A 1 237 ? 45.962 -3.568 -14.974 1.00 39.00 237 THR A CA 1
ATOM 1912 C C . THR A 1 237 ? 46.420 -3.241 -13.547 1.00 39.00 237 THR A C 1
ATOM 1914 O O . THR A 1 237 ? 47.056 -2.216 -13.330 1.00 39.00 237 THR A O 1
ATOM 1917 N N . GLY A 1 238 ? 46.234 -4.196 -12.622 1.00 35.91 238 GLY A N 1
ATOM 1918 C CA . GLY A 1 238 ? 46.984 -4.322 -11.354 1.00 35.91 238 GLY A CA 1
ATOM 1919 C C . GLY A 1 238 ? 46.062 -4.548 -10.149 1.00 35.91 238 GLY A C 1
ATOM 1920 O O . GLY A 1 238 ? 45.374 -3.628 -9.729 1.00 35.91 238 GLY A O 1
ATOM 1921 N N . GLU A 1 239 ? 45.806 -5.777 -9.686 1.00 40.12 239 GLU A N 1
ATOM 1922 C CA . GLU A 1 239 ? 46.645 -6.542 -8.734 1.00 40.12 239 GLU A CA 1
ATOM 1923 C C . GLU A 1 239 ? 47.143 -5.711 -7.535 1.00 40.12 239 GLU A C 1
ATOM 1925 O O . GLU A 1 239 ? 48.073 -4.931 -7.669 1.00 40.12 239 GLU A O 1
ATOM 1930 N N . GLU A 1 240 ? 46.513 -5.874 -6.362 1.00 40.12 240 GLU A N 1
ATOM 1931 C CA . GLU A 1 240 ? 47.097 -6.532 -5.171 1.00 40.12 240 GLU A CA 1
ATOM 1932 C C . GLU A 1 240 ? 46.237 -6.311 -3.904 1.00 40.12 240 GLU A C 1
ATOM 1934 O O . GLU A 1 240 ? 45.829 -5.203 -3.560 1.00 40.12 240 GLU A O 1
ATOM 1939 N N . ARG A 1 241 ? 45.967 -7.419 -3.199 1.00 46.94 241 ARG A N 1
ATOM 1940 C CA . ARG A 1 241 ? 45.609 -7.470 -1.767 1.00 46.94 241 ARG A CA 1
ATOM 1941 C C . ARG A 1 241 ? 46.885 -7.252 -0.939 1.00 46.94 241 ARG A C 1
ATOM 1943 O O . ARG A 1 241 ? 47.933 -7.741 -1.347 1.00 46.94 241 ARG A O 1
ATOM 1950 N N . PRO A 1 242 ? 46.785 -6.651 0.256 1.00 53.25 242 PRO A N 1
ATOM 1951 C CA . PRO A 1 242 ? 46.870 -7.453 1.492 1.00 53.25 242 PRO A CA 1
ATOM 1952 C C . PRO A 1 242 ? 45.775 -7.043 2.500 1.00 53.25 242 PRO A C 1
ATOM 1954 O O . PRO A 1 242 ? 45.307 -5.911 2.510 1.00 53.25 242 PRO A O 1
ATOM 1957 N N . GLU A 1 243 ? 45.109 -7.978 3.176 1.00 40.59 243 GLU A N 1
ATOM 1958 C CA . GLU A 1 243 ? 45.494 -8.542 4.484 1.00 40.59 243 GLU A CA 1
ATOM 1959 C C . GLU A 1 243 ? 45.713 -7.502 5.598 1.00 40.59 243 GLU A C 1
ATOM 1961 O O . GLU A 1 243 ? 46.758 -6.875 5.680 1.00 40.59 243 GLU A O 1
ATOM 1966 N N . GLY A 1 244 ? 44.715 -7.433 6.489 1.00 36.91 244 GLY A N 1
ATOM 1967 C CA . GLY A 1 244 ? 44.905 -7.421 7.941 1.00 36.91 244 GLY A CA 1
ATOM 1968 C C . GLY A 1 244 ? 45.258 -6.094 8.607 1.00 36.91 244 GLY A C 1
ATOM 1969 O O . GLY A 1 244 ? 46.410 -5.700 8.593 1.00 36.91 244 GLY A O 1
ATOM 1970 N N . GLU A 1 245 ? 44.310 -5.526 9.359 1.00 39.88 245 GLU A N 1
ATOM 1971 C CA . GLU A 1 245 ? 44.565 -5.264 10.782 1.00 39.88 245 GLU A CA 1
ATOM 1972 C C . GLU A 1 245 ? 43.248 -5.109 11.553 1.00 39.88 245 GLU A C 1
ATOM 1974 O O . GLU A 1 245 ? 42.431 -4.223 11.298 1.00 39.88 245 GLU A O 1
ATOM 1979 N N . GLU A 1 246 ? 43.038 -6.027 12.493 1.00 42.59 246 GLU A N 1
ATOM 1980 C CA . GLU A 1 246 ? 42.028 -5.939 13.537 1.00 42.59 246 GLU A CA 1
ATOM 1981 C C . GLU A 1 246 ? 42.411 -4.805 14.492 1.00 42.59 246 GLU A C 1
ATOM 1983 O O . GLU A 1 246 ? 43.417 -4.888 15.193 1.00 42.59 246 GLU A O 1
ATOM 1988 N N . THR A 1 247 ? 41.591 -3.760 14.576 1.00 40.22 247 THR A N 1
ATOM 1989 C CA . THR A 1 247 ? 41.608 -2.853 15.729 1.00 40.22 247 THR A CA 1
ATOM 1990 C C . THR A 1 247 ? 40.341 -3.065 16.543 1.00 40.22 247 THR A C 1
ATOM 1992 O O . THR A 1 247 ? 39.214 -2.905 16.077 1.00 40.22 247 THR A O 1
ATOM 1995 N N . ALA A 1 248 ? 40.576 -3.522 17.770 1.00 48.16 248 ALA A N 1
ATOM 1996 C CA . ALA A 1 248 ? 39.598 -3.754 18.814 1.00 48.16 248 ALA A CA 1
ATOM 1997 C C . ALA A 1 248 ? 38.831 -2.464 19.183 1.00 48.16 248 ALA A C 1
ATOM 1999 O O . ALA A 1 248 ? 39.359 -1.363 19.020 1.00 48.16 248 ALA A O 1
ATOM 2000 N N . PRO A 1 249 ? 37.597 -2.593 19.699 1.00 52.97 249 PRO A N 1
ATOM 2001 C CA . PRO A 1 249 ? 36.704 -1.465 19.936 1.00 52.97 249 PRO A CA 1
ATOM 2002 C C . PRO A 1 249 ? 37.141 -0.629 21.146 1.00 52.97 249 PRO A C 1
ATOM 2004 O O . PRO A 1 249 ? 37.248 -1.145 22.261 1.00 52.97 249 PRO A O 1
ATOM 2007 N N . GLU A 1 250 ? 37.331 0.675 20.936 1.00 46.19 250 GLU A N 1
ATOM 2008 C CA . GLU A 1 250 ? 37.377 1.652 22.024 1.00 46.19 250 GLU A CA 1
ATOM 2009 C C . GLU A 1 250 ? 36.028 1.702 22.754 1.00 46.19 250 GLU A C 1
ATOM 2011 O O . GLU A 1 250 ? 34.945 1.662 22.164 1.00 46.19 250 GLU A O 1
ATOM 2016 N N . ALA A 1 251 ? 36.132 1.736 24.079 1.00 49.59 251 ALA A N 1
ATOM 2017 C CA . ALA A 1 251 ? 35.031 1.730 25.023 1.00 49.59 251 ALA A CA 1
ATOM 2018 C C . ALA A 1 251 ? 34.165 3.004 24.918 1.00 49.59 251 ALA A C 1
ATOM 2020 O O . ALA A 1 251 ? 34.671 4.074 24.583 1.00 49.59 251 ALA A O 1
ATOM 2021 N N . PRO A 1 252 ? 32.865 2.914 25.251 1.00 54.12 252 PRO A N 1
ATOM 2022 C CA . PRO A 1 252 ? 31.945 4.039 25.159 1.00 54.12 252 PRO A CA 1
ATOM 2023 C C . PRO A 1 252 ? 32.271 5.124 26.191 1.00 54.12 252 PRO A C 1
ATOM 2025 O O . PRO A 1 252 ? 32.308 4.869 27.398 1.00 54.12 252 PRO A O 1
ATOM 2028 N N . GLU A 1 253 ? 32.449 6.352 25.703 1.00 50.81 253 GLU A N 1
ATOM 2029 C CA . GLU A 1 253 ? 32.489 7.552 26.528 1.00 50.81 253 GLU A CA 1
ATOM 2030 C C . GLU A 1 253 ? 31.200 7.683 27.353 1.00 50.81 253 GLU A C 1
ATOM 2032 O O . GLU A 1 253 ? 30.072 7.606 26.863 1.00 50.81 253 GLU A O 1
ATOM 2037 N N . THR A 1 254 ? 31.400 7.891 28.649 1.00 47.81 254 THR A N 1
ATOM 2038 C CA . THR A 1 254 ? 30.397 8.251 29.651 1.00 47.81 254 THR A CA 1
ATOM 2039 C C . THR A 1 254 ? 29.518 9.429 29.206 1.00 47.81 254 THR A C 1
ATOM 2041 O O . THR A 1 254 ? 30.060 10.473 28.833 1.00 47.81 254 THR A O 1
ATOM 2044 N N . PRO A 1 255 ? 28.179 9.343 29.323 1.00 57.31 255 PRO A N 1
ATOM 2045 C CA . PRO A 1 255 ? 27.302 10.464 29.017 1.00 57.31 255 PRO A CA 1
ATOM 2046 C C . PRO A 1 255 ? 27.475 11.590 30.044 1.00 57.31 255 PRO A C 1
ATOM 2048 O O . PRO A 1 255 ? 27.302 11.404 31.252 1.00 57.31 255 PRO A O 1
ATOM 2051 N N . LYS A 1 256 ? 27.804 12.782 29.534 1.00 48.53 256 LYS A N 1
ATOM 2052 C CA . LYS A 1 256 ? 27.757 14.043 30.274 1.00 48.53 256 LYS A CA 1
ATOM 2053 C C . LYS A 1 256 ? 26.337 14.302 30.781 1.00 48.53 256 LYS A C 1
ATOM 2055 O O . LYS A 1 256 ? 25.372 14.327 30.025 1.00 48.53 256 LYS A O 1
ATOM 2060 N N . LYS A 1 257 ? 26.277 14.534 32.085 1.00 47.34 257 LYS A N 1
ATOM 2061 C CA . LYS A 1 257 ? 25.189 15.121 32.864 1.00 47.34 257 LYS A CA 1
ATOM 2062 C C . LYS A 1 257 ? 24.752 16.461 32.233 1.00 47.34 257 LYS A C 1
ATOM 2064 O O . LYS A 1 257 ? 25.606 17.341 32.130 1.00 47.34 257 LYS A O 1
ATOM 2069 N N . PRO A 1 258 ? 23.487 16.657 31.820 1.00 54.12 258 PRO A N 1
ATOM 2070 C CA . PRO A 1 258 ? 22.973 17.998 31.590 1.00 54.12 258 PRO A CA 1
ATOM 2071 C C . PRO A 1 258 ? 22.690 18.657 32.944 1.00 54.12 258 PRO A C 1
ATOM 2073 O O . PRO A 1 258 ? 21.907 18.160 33.755 1.00 54.12 258 PRO A O 1
ATOM 2076 N N . GLU A 1 259 ? 23.420 19.741 33.195 1.00 42.25 259 GLU A N 1
ATOM 2077 C CA . GLU A 1 259 ? 23.105 20.743 34.209 1.00 42.25 259 GLU A CA 1
ATOM 2078 C C . GLU A 1 259 ? 21.788 21.442 33.856 1.00 42.25 259 GLU A C 1
ATOM 2080 O O . GLU A 1 259 ? 21.388 21.505 32.694 1.00 42.25 259 GLU A O 1
ATOM 2085 N N . GLY A 1 260 ? 21.088 21.868 34.903 1.00 38.03 260 GLY A N 1
ATOM 2086 C CA . GLY A 1 260 ? 19.688 22.244 34.865 1.00 38.03 260 GLY A CA 1
ATOM 2087 C C . GLY A 1 260 ? 19.389 23.546 34.133 1.00 38.03 260 GLY A C 1
ATOM 2088 O O . GLY A 1 260 ? 20.161 24.499 34.160 1.00 38.03 260 GLY A O 1
ATOM 2089 N N . GLU A 1 261 ? 18.184 23.583 33.576 1.00 45.94 261 GLU A N 1
ATOM 2090 C CA . GLU A 1 261 ? 17.420 24.809 33.399 1.00 45.94 261 GLU A CA 1
ATOM 2091 C C . GLU A 1 261 ? 16.276 24.784 34.414 1.00 45.94 261 GLU A C 1
ATOM 2093 O O . GLU A 1 261 ? 15.288 24.059 34.280 1.00 45.94 261 GLU A O 1
ATOM 2098 N N . GLU A 1 262 ? 16.468 25.562 35.477 1.00 40.19 262 GLU A N 1
ATOM 2099 C CA . GLU A 1 262 ? 15.407 26.041 36.349 1.00 40.19 262 GLU A CA 1
ATOM 2100 C C . GLU A 1 262 ? 14.569 27.043 35.547 1.00 40.19 262 GLU A C 1
ATOM 2102 O O . GL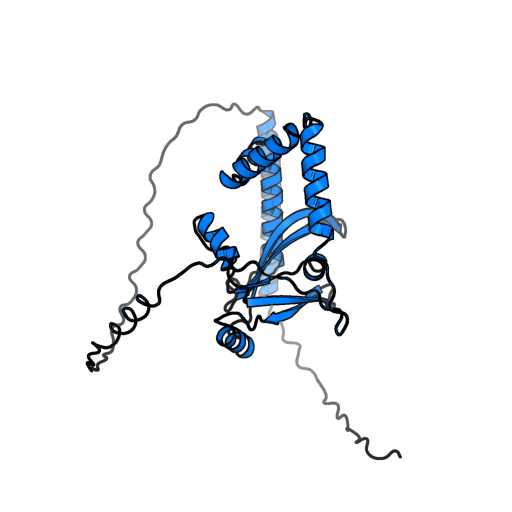U A 1 262 ? 14.987 28.169 35.286 1.00 40.19 262 GLU A O 1
ATOM 2107 N N . GLY A 1 263 ? 13.392 26.601 35.111 1.00 41.50 263 GLY A N 1
ATOM 2108 C CA . GLY A 1 263 ? 12.344 27.455 34.571 1.00 41.50 263 GLY A CA 1
ATOM 2109 C C . GLY A 1 263 ? 11.183 27.506 35.551 1.00 41.50 263 GLY A C 1
ATOM 2110 O O . GLY A 1 263 ? 10.291 26.661 35.500 1.00 41.50 263 GLY A O 1
ATOM 2111 N N . GLU A 1 264 ? 11.212 28.493 36.446 1.00 44.78 264 GLU A N 1
ATOM 2112 C CA . GLU A 1 264 ? 10.058 28.935 37.227 1.00 44.78 264 GLU A CA 1
ATOM 2113 C C . GLU A 1 264 ? 8.875 29.215 36.287 1.00 44.78 264 GLU A C 1
ATOM 2115 O O . GLU A 1 264 ? 8.934 30.095 35.428 1.00 44.78 264 GLU A O 1
ATOM 2120 N N . SER A 1 265 ? 7.766 28.500 36.472 1.00 41.84 265 SER A N 1
ATOM 2121 C CA . SER A 1 265 ? 6.458 29.009 36.068 1.00 41.84 265 SER A CA 1
ATOM 2122 C C . SER A 1 265 ? 5.478 28.809 37.214 1.00 41.84 265 SER A C 1
ATOM 2124 O O . SER A 1 265 ? 5.317 27.724 37.773 1.00 41.84 265 SER A O 1
ATOM 2126 N N . ALA A 1 266 ? 4.936 29.946 37.619 1.00 42.22 266 ALA A N 1
ATOM 2127 C CA . ALA A 1 266 ? 4.111 30.155 38.779 1.00 42.22 266 ALA A CA 1
ATOM 2128 C C . ALA A 1 266 ? 2.661 29.702 38.548 1.00 42.22 266 ALA A C 1
ATOM 2130 O O . ALA A 1 266 ? 2.122 29.811 37.450 1.00 42.22 266 ALA A O 1
ATOM 2131 N N . GLU A 1 267 ? 2.047 29.289 39.657 1.00 41.34 267 GLU A N 1
ATOM 2132 C CA . GLU A 1 267 ? 0.645 29.542 40.008 1.00 41.34 267 GLU A CA 1
ATOM 2133 C C . GLU A 1 267 ? -0.449 28.962 39.096 1.00 41.34 267 GLU A C 1
ATOM 2135 O O . GLU A 1 267 ? -1.182 29.668 38.409 1.00 41.34 267 GLU A O 1
ATOM 2140 N N . GLY A 1 268 ? -0.676 27.656 39.244 1.00 44.03 268 GLY A N 1
ATOM 2141 C CA . GLY A 1 268 ? -2.019 27.080 39.180 1.00 44.03 268 GLY A CA 1
ATOM 2142 C C . GLY A 1 268 ? -2.398 26.573 40.569 1.00 44.03 268 GLY A C 1
ATOM 2143 O O . GLY A 1 268 ? -1.949 25.504 40.970 1.00 44.03 268 GLY A O 1
ATOM 2144 N N . ALA A 1 269 ? -3.166 27.349 41.335 1.00 48.62 269 ALA A N 1
ATOM 2145 C CA . ALA A 1 269 ? -3.701 26.903 42.618 1.00 48.62 269 ALA A CA 1
ATOM 2146 C C . ALA A 1 269 ? -4.729 25.785 42.376 1.00 48.62 269 ALA A C 1
ATOM 2148 O O . ALA A 1 269 ? -5.897 26.060 42.100 1.00 48.62 269 ALA A O 1
ATOM 2149 N N . GLU A 1 270 ? -4.276 24.529 42.440 1.00 53.00 270 GLU A N 1
ATOM 2150 C CA . GLU A 1 270 ? -5.149 23.356 42.418 1.00 53.00 270 GLU A CA 1
ATOM 2151 C C . GLU A 1 270 ? -6.119 23.432 43.599 1.00 53.00 270 GLU A C 1
ATOM 2153 O O . GLU A 1 270 ? -5.747 23.702 44.747 1.00 53.00 270 GLU A O 1
ATOM 2158 N N . THR A 1 271 ? -7.398 23.239 43.298 1.00 61.81 271 THR A N 1
ATOM 2159 C CA . THR A 1 271 ? -8.442 23.278 44.316 1.00 61.81 271 THR A CA 1
ATOM 2160 C C . THR A 1 271 ? -8.291 22.076 45.264 1.00 61.81 271 THR A C 1
ATOM 2162 O O . THR A 1 271 ? -7.916 20.991 44.818 1.00 61.81 271 THR A O 1
ATOM 2165 N N . PRO A 1 272 ? -8.611 22.206 46.569 1.00 68.44 272 PRO A N 1
ATOM 2166 C CA . PRO A 1 272 ? -8.454 21.120 47.548 1.00 68.44 272 PRO A CA 1
ATOM 2167 C C . PRO A 1 272 ? -9.168 19.809 47.175 1.00 68.44 272 PRO A C 1
ATOM 2169 O O . PRO A 1 272 ? -8.797 18.751 47.672 1.00 68.44 272 PRO A O 1
ATOM 2172 N N . ALA A 1 273 ? -10.173 19.874 46.296 1.00 68.75 273 ALA A N 1
ATOM 2173 C CA . ALA A 1 273 ? -10.931 18.720 45.827 1.00 68.75 273 ALA A CA 1
ATOM 2174 C C . ALA A 1 273 ? -10.150 17.845 44.824 1.00 68.75 273 ALA A C 1
ATOM 2176 O O . ALA A 1 273 ? -10.243 16.622 44.888 1.00 68.75 273 ALA A O 1
ATOM 2177 N N . GLU A 1 274 ? -9.329 18.434 43.948 1.00 65.62 274 GLU A N 1
ATOM 2178 C CA . GLU A 1 274 ? -8.534 17.670 42.968 1.00 65.62 274 GLU A CA 1
ATOM 2179 C C . GLU A 1 274 ? -7.346 16.943 43.620 1.00 65.62 274 GLU A C 1
ATOM 2181 O O . GLU A 1 274 ? -6.907 15.894 43.143 1.00 65.62 274 GLU A O 1
ATOM 2186 N N . ALA A 1 275 ? -6.844 17.458 44.746 1.00 70.69 275 ALA A N 1
ATOM 2187 C CA . ALA A 1 275 ? -5.775 16.816 45.505 1.00 70.69 275 ALA A CA 1
ATOM 2188 C C . ALA A 1 275 ? -6.238 15.519 46.200 1.00 70.69 275 ALA A C 1
ATOM 2190 O O . ALA A 1 275 ? -5.462 14.565 46.302 1.00 70.69 275 ALA A O 1
ATOM 2191 N N . GLU A 1 276 ? -7.497 15.450 46.652 1.00 73.06 276 GLU A N 1
ATOM 2192 C CA . GLU A 1 276 ? -8.049 14.234 47.265 1.00 73.06 276 GLU A CA 1
ATOM 2193 C C . GLU A 1 276 ? -8.315 13.134 46.231 1.00 73.06 276 GLU A C 1
ATOM 2195 O O . GLU A 1 276 ? -8.004 11.970 46.493 1.00 73.06 276 GLU A O 1
ATOM 2200 N N . GLU A 1 277 ? -8.804 13.481 45.039 1.00 76.19 277 GLU A N 1
ATOM 2201 C CA . GLU A 1 277 ? -9.077 12.501 43.980 1.00 76.19 277 GLU A CA 1
ATOM 2202 C C . GLU A 1 277 ? -7.777 11.852 43.467 1.00 76.19 277 GLU A C 1
ATOM 2204 O O . GLU A 1 277 ? -7.659 10.623 43.427 1.00 76.19 277 GLU A O 1
ATOM 2209 N N . LYS A 1 278 ? -6.726 12.655 43.241 1.00 82.75 278 LYS A N 1
ATOM 2210 C CA . LYS A 1 278 ? -5.391 12.148 42.869 1.00 82.75 278 LYS A CA 1
ATOM 2211 C C . LYS A 1 278 ? -4.773 11.246 43.947 1.00 82.75 278 LYS A C 1
ATOM 2213 O O . LYS A 1 278 ? -4.058 10.293 43.626 1.00 82.75 278 LYS A O 1
ATOM 2218 N N . ALA A 1 279 ? -5.040 11.507 45.229 1.00 79.38 279 ALA A N 1
ATOM 2219 C CA . ALA A 1 279 ? -4.535 10.681 46.327 1.00 79.38 279 ALA A CA 1
ATOM 2220 C C . ALA A 1 279 ? -5.229 9.307 46.413 1.00 79.38 279 ALA A C 1
ATOM 2222 O O . ALA A 1 279 ? -4.607 8.329 46.845 1.00 79.38 279 ALA A O 1
ATOM 2223 N N . VAL A 1 280 ? -6.497 9.213 45.998 1.00 84.50 280 VAL A N 1
ATOM 2224 C CA . VAL A 1 280 ? -7.231 7.940 45.908 1.00 84.50 280 VAL A CA 1
ATOM 2225 C C . VAL A 1 280 ? -6.711 7.105 44.736 1.00 84.50 280 VAL A C 1
ATOM 2227 O O . VAL A 1 280 ? -6.428 5.916 44.917 1.00 84.50 280 VAL A O 1
ATOM 2230 N N . ASP A 1 281 ? -6.476 7.728 43.582 1.00 84.88 281 ASP A N 1
ATOM 2231 C CA . ASP A 1 281 ? -5.943 7.043 42.401 1.00 84.88 281 ASP A CA 1
ATOM 2232 C C . ASP A 1 281 ? -4.517 6.520 42.609 1.00 84.88 281 ASP A C 1
ATOM 2234 O O . ASP A 1 281 ? -4.206 5.386 42.233 1.00 84.88 281 ASP A O 1
ATOM 2238 N N . LEU A 1 282 ? -3.657 7.284 43.290 1.00 87.38 282 LEU A N 1
ATOM 2239 C CA . LEU A 1 282 ? -2.306 6.827 43.627 1.00 87.38 282 LEU A CA 1
ATOM 2240 C C . LEU A 1 282 ? -2.323 5.585 44.528 1.00 87.38 282 LEU A C 1
ATOM 2242 O O . LEU A 1 282 ? -1.554 4.655 44.291 1.00 87.38 282 LEU A O 1
ATOM 2246 N N . LYS A 1 283 ? -3.236 5.516 45.506 1.00 89.19 283 LYS A N 1
ATOM 2247 C CA . LYS A 1 283 ? -3.389 4.330 46.369 1.00 89.19 283 LYS A CA 1
ATOM 2248 C C . LYS A 1 283 ? -3.921 3.114 45.607 1.00 89.19 283 LYS A C 1
ATOM 2250 O O . LYS A 1 283 ? -3.507 1.983 45.876 1.00 89.19 283 LYS A O 1
ATOM 2255 N N . ALA A 1 284 ? -4.822 3.327 44.648 1.00 90.69 284 ALA A N 1
ATOM 2256 C CA . ALA A 1 284 ? -5.326 2.257 43.792 1.00 90.69 284 ALA A CA 1
ATOM 2257 C C . ALA A 1 284 ? -4.227 1.705 42.864 1.00 90.69 284 ALA A C 1
ATOM 2259 O O . ALA A 1 284 ? -4.127 0.490 42.666 1.00 90.69 284 ALA A O 1
ATOM 2260 N N . LEU A 1 285 ? -3.363 2.580 42.338 1.00 90.31 285 LEU A N 1
ATOM 2261 C CA . LEU A 1 285 ? -2.224 2.195 41.505 1.00 90.31 285 LEU A CA 1
ATOM 2262 C C . LEU A 1 285 ? -1.155 1.432 42.293 1.00 90.31 285 LEU A C 1
ATOM 2264 O O . LEU A 1 285 ? -0.666 0.414 41.800 1.00 90.31 285 LEU A O 1
ATOM 2268 N N . THR A 1 286 ? -0.841 1.844 43.527 1.00 91.44 286 THR A N 1
ATOM 2269 C CA . THR A 1 286 ? 0.110 1.104 44.374 1.00 91.44 286 THR A CA 1
ATOM 2270 C C . THR A 1 286 ? -0.387 -0.306 44.694 1.00 91.44 286 THR A C 1
ATOM 2272 O O . THR A 1 286 ? 0.384 -1.256 44.599 1.00 91.44 286 THR A O 1
ATOM 2275 N N . GLY A 1 287 ? -1.688 -0.484 44.959 1.00 93.50 287 GLY A N 1
ATOM 2276 C CA . GLY A 1 287 ? -2.260 -1.816 45.199 1.00 93.50 287 GLY A CA 1
ATOM 2277 C C . GLY A 1 287 ? -2.200 -2.740 43.974 1.00 93.50 287 GLY A C 1
ATOM 2278 O O . GLY A 1 287 ? -1.968 -3.941 44.108 1.00 93.50 287 GLY A O 1
ATOM 2279 N N . ARG A 1 288 ? -2.359 -2.189 42.761 1.00 91.75 288 ARG A N 1
ATOM 2280 C CA . ARG A 1 288 ? -2.211 -2.954 41.510 1.00 91.75 288 ARG A CA 1
ATOM 2281 C C . ARG A 1 288 ? -0.764 -3.362 41.238 1.00 91.75 288 ARG A C 1
ATOM 2283 O O . ARG A 1 288 ? -0.543 -4.467 40.749 1.00 91.75 288 ARG A O 1
ATOM 2290 N N . LEU A 1 289 ? 0.202 -2.502 41.567 1.00 93.00 289 LEU A N 1
ATOM 2291 C CA . LEU A 1 289 ? 1.628 -2.818 41.444 1.00 93.00 289 LEU A CA 1
ATOM 2292 C C . LEU A 1 289 ? 2.032 -3.969 42.369 1.00 93.00 289 LEU A C 1
ATOM 2294 O O . LEU A 1 289 ? 2.636 -4.930 41.904 1.00 93.00 289 LEU A O 1
ATOM 2298 N N . GLU A 1 290 ? 1.617 -3.935 43.637 1.00 94.69 290 GLU A N 1
ATOM 2299 C CA . GLU A 1 290 ? 1.911 -5.017 44.588 1.00 94.69 290 GLU A CA 1
ATOM 2300 C C . GLU A 1 290 ? 1.290 -6.363 44.172 1.00 94.69 290 GLU A C 1
ATOM 2302 O O . GLU A 1 290 ? 1.886 -7.421 44.387 1.00 94.69 290 GLU A O 1
ATOM 2307 N N . ALA A 1 291 ? 0.098 -6.348 43.563 1.00 95.06 291 ALA A N 1
ATOM 2308 C CA . ALA A 1 291 ? -0.529 -7.554 43.021 1.00 95.06 291 ALA A CA 1
ATOM 2309 C C . ALA A 1 291 ? 0.262 -8.118 41.826 1.00 95.06 291 ALA A C 1
ATOM 2311 O O . ALA A 1 291 ? 0.583 -9.305 41.804 1.00 95.06 291 ALA A O 1
ATOM 2312 N N . ALA A 1 292 ? 0.663 -7.259 40.883 1.00 93.31 292 ALA A N 1
ATOM 2313 C CA . ALA A 1 292 ? 1.461 -7.664 39.727 1.00 93.31 292 ALA A CA 1
ATOM 2314 C C . ALA A 1 292 ? 2.850 -8.203 40.121 1.00 93.31 292 ALA A C 1
ATOM 2316 O O . ALA A 1 292 ? 3.352 -9.150 39.510 1.00 93.31 292 ALA A O 1
ATOM 2317 N N . GLU A 1 293 ? 3.475 -7.640 41.159 1.00 94.75 293 GLU A N 1
ATOM 2318 C CA . GLU A 1 293 ? 4.748 -8.143 41.686 1.00 94.75 293 GLU A CA 1
ATOM 2319 C C . GLU A 1 293 ? 4.615 -9.545 42.298 1.00 94.75 293 GLU A C 1
ATOM 2321 O O . GLU A 1 293 ? 5.511 -10.379 42.117 1.00 94.75 293 GLU A O 1
ATOM 2326 N N . LYS A 1 294 ? 3.489 -9.846 42.963 1.00 96.38 294 LYS A N 1
ATOM 2327 C CA . LYS A 1 294 ? 3.193 -11.195 43.476 1.00 96.38 294 LYS A CA 1
ATOM 2328 C C . LYS A 1 294 ? 2.987 -12.205 42.349 1.00 96.38 294 LYS A C 1
ATOM 2330 O O . LYS A 1 294 ? 3.595 -13.275 42.395 1.00 96.38 294 LYS A O 1
ATOM 2335 N N . ASP A 1 295 ? 2.233 -11.846 41.314 1.00 94.06 295 ASP A N 1
ATOM 2336 C CA . ASP A 1 295 ? 1.991 -12.724 40.161 1.00 94.06 295 ASP A CA 1
ATOM 2337 C C . ASP A 1 295 ? 3.298 -13.037 39.411 1.00 94.06 295 ASP A C 1
ATOM 2339 O O . ASP A 1 295 ? 3.584 -14.185 39.056 1.00 94.06 295 ASP A O 1
ATOM 2343 N N . LEU A 1 296 ? 4.166 -12.033 39.233 1.00 93.94 296 LEU A N 1
ATOM 2344 C CA . LEU A 1 296 ? 5.489 -12.229 38.632 1.00 93.94 296 LEU A CA 1
ATOM 2345 C C . LEU A 1 296 ? 6.395 -13.129 39.479 1.00 93.94 296 LEU A C 1
ATOM 2347 O O . LEU A 1 296 ? 7.198 -13.891 38.925 1.00 93.94 296 LEU A O 1
ATOM 2351 N N . ALA A 1 297 ? 6.296 -13.057 40.807 1.00 95.69 297 ALA A N 1
ATOM 2352 C CA . ALA A 1 297 ? 7.028 -13.952 41.693 1.00 95.69 297 ALA A CA 1
ATOM 2353 C C . ALA A 1 297 ? 6.537 -15.404 41.556 1.00 95.69 297 ALA A C 1
ATOM 2355 O O . ALA A 1 297 ? 7.364 -16.316 41.469 1.00 95.69 297 ALA A O 1
ATOM 2356 N N . GLU A 1 298 ? 5.226 -15.628 41.455 1.00 95.38 298 GLU A N 1
ATOM 2357 C CA . GLU A 1 298 ? 4.642 -16.962 41.275 1.00 95.38 298 GLU A CA 1
ATOM 2358 C C . GLU A 1 298 ? 5.038 -17.593 39.930 1.00 95.38 298 GLU A C 1
ATOM 2360 O O . GLU A 1 298 ? 5.501 -18.738 39.889 1.00 95.38 298 GLU A O 1
ATOM 2365 N N . ILE A 1 299 ? 4.989 -16.826 38.836 1.00 92.44 299 ILE A N 1
ATOM 2366 C CA . ILE A 1 299 ? 5.424 -17.290 37.508 1.00 92.44 299 ILE A CA 1
ATOM 2367 C C . ILE A 1 299 ? 6.908 -17.685 37.523 1.00 92.44 299 ILE A C 1
ATOM 2369 O O . ILE A 1 299 ? 7.287 -18.725 36.977 1.00 92.44 299 ILE A O 1
ATOM 2373 N N . LYS A 1 300 ? 7.766 -16.906 38.197 1.00 94.75 300 LYS A N 1
ATOM 2374 C CA . LYS A 1 300 ? 9.192 -17.245 38.347 1.00 94.75 300 LYS A CA 1
ATOM 2375 C C . LYS A 1 300 ? 9.408 -18.544 39.126 1.00 94.75 300 LYS A C 1
ATOM 2377 O O . LYS A 1 300 ? 10.374 -19.255 38.844 1.00 94.75 300 LYS A O 1
ATOM 2382 N N . VAL A 1 301 ? 8.542 -18.871 40.086 1.00 94.75 301 VAL A N 1
ATOM 2383 C CA . VAL A 1 301 ? 8.595 -20.152 40.811 1.00 94.75 301 VAL A CA 1
ATOM 2384 C C . VAL A 1 301 ? 8.157 -21.304 39.907 1.00 94.75 301 VAL A C 1
ATOM 2386 O O . VAL A 1 301 ? 8.815 -22.344 39.899 1.00 94.75 301 VAL A O 1
ATOM 2389 N N . LEU A 1 302 ? 7.103 -21.121 39.107 1.00 88.44 302 LEU A N 1
ATOM 2390 C CA . LEU A 1 302 ? 6.619 -22.138 38.168 1.00 88.44 302 LEU A CA 1
ATOM 2391 C C . LEU A 1 302 ? 7.642 -22.455 37.071 1.00 88.44 302 LEU A C 1
ATOM 2393 O O . LEU A 1 302 ? 7.867 -23.626 36.780 1.00 88.44 302 LEU A O 1
ATOM 2397 N N . LEU A 1 303 ? 8.330 -21.445 36.533 1.00 89.25 303 LEU A N 1
ATOM 2398 C CA . LEU A 1 303 ? 9.366 -21.634 35.509 1.00 89.25 303 LEU A CA 1
ATOM 2399 C C . LEU A 1 303 ? 10.625 -22.341 36.026 1.00 89.25 303 LEU A C 1
ATOM 2401 O O . LEU A 1 303 ? 11.350 -22.955 35.248 1.00 89.25 303 LEU A O 1
ATOM 2405 N N . LYS A 1 304 ? 10.901 -22.271 37.334 1.00 91.00 304 LYS A N 1
ATOM 2406 C CA . LYS A 1 304 ? 12.021 -22.995 37.954 1.00 91.00 304 LYS A CA 1
ATOM 2407 C C . LYS A 1 304 ? 11.705 -24.461 38.236 1.00 91.00 304 LYS A C 1
ATOM 2409 O O . LYS A 1 304 ? 12.627 -25.213 38.553 1.00 91.00 304 LYS A O 1
ATOM 2414 N N . ARG A 1 305 ? 10.438 -24.885 38.152 1.00 84.62 305 ARG A N 1
ATOM 2415 C CA . ARG A 1 305 ? 10.104 -26.301 38.316 1.00 84.62 305 ARG A CA 1
ATOM 2416 C C . ARG A 1 305 ? 10.638 -27.060 37.098 1.00 84.62 305 ARG A C 1
ATOM 2418 O O . ARG A 1 305 ? 10.294 -26.700 35.973 1.00 84.62 305 ARG A O 1
ATOM 2425 N N . PRO A 1 306 ? 11.487 -28.084 37.291 1.00 77.00 306 PRO A N 1
ATOM 2426 C CA . PRO A 1 306 ? 12.001 -28.872 36.185 1.00 77.00 306 PRO A CA 1
ATOM 2427 C C . PRO A 1 306 ? 10.820 -29.498 35.448 1.00 77.00 306 PRO A C 1
ATOM 2429 O O . PRO A 1 306 ? 10.038 -30.255 36.025 1.00 77.00 306 PRO A O 1
ATOM 2432 N N . VAL A 1 307 ? 10.680 -29.152 34.169 1.00 70.25 307 VAL A N 1
ATOM 2433 C CA . VAL A 1 307 ? 9.734 -29.801 33.266 1.00 70.25 307 VAL A CA 1
ATOM 2434 C C . VAL A 1 307 ? 10.218 -31.238 33.117 1.00 70.25 307 VAL A C 1
ATOM 2436 O O . VAL A 1 307 ? 11.146 -31.522 32.357 1.00 70.25 307 VAL A O 1
ATOM 2439 N N . HIS A 1 308 ? 9.651 -32.145 33.910 1.00 59.03 308 HIS A N 1
ATOM 2440 C CA . HIS A 1 308 ? 9.901 -33.565 33.746 1.00 59.03 308 HIS A CA 1
ATOM 2441 C C . HIS A 1 308 ? 9.473 -33.946 32.326 1.00 59.03 308 HIS A C 1
ATOM 2443 O O . HIS A 1 308 ? 8.303 -33.849 31.964 1.00 59.03 308 HIS A O 1
ATOM 2449 N N . LYS A 1 309 ? 10.458 -34.329 31.506 1.00 57.56 309 LYS A N 1
ATOM 2450 C CA . LYS A 1 309 ? 10.279 -34.919 30.179 1.00 57.56 309 LYS A CA 1
ATOM 2451 C C . LYS A 1 309 ? 9.485 -36.220 30.319 1.00 57.56 309 LYS A C 1
ATOM 2453 O O . LYS A 1 309 ? 10.073 -37.286 30.448 1.00 57.56 309 LYS A O 1
ATOM 2458 N N . SER A 1 310 ? 8.163 -36.142 30.280 1.00 56.47 310 SER A N 1
ATOM 2459 C CA . SER A 1 310 ? 7.273 -37.296 30.126 1.00 56.47 310 SER A CA 1
ATOM 2460 C C . SER A 1 310 ? 6.719 -37.334 28.701 1.00 56.47 310 SER A C 1
ATOM 2462 O O . SER A 1 310 ? 5.514 -37.259 28.491 1.00 56.47 310 SER A O 1
ATOM 2464 N N . LEU A 1 311 ? 7.615 -37.387 27.713 1.00 54.62 311 LEU A N 1
ATOM 2465 C CA . LEU A 1 311 ? 7.282 -37.690 26.318 1.00 54.62 311 LEU A CA 1
ATOM 2466 C C . LEU A 1 311 ? 8.360 -38.608 25.742 1.00 54.62 311 LEU A C 1
ATOM 2468 O O . LEU A 1 311 ? 9.181 -38.218 24.916 1.00 54.62 311 LEU A O 1
ATOM 2472 N N . SER A 1 312 ? 8.369 -39.843 26.224 1.00 55.16 312 SER A N 1
ATOM 2473 C CA . SER A 1 312 ? 9.015 -40.957 25.541 1.00 55.16 312 SER A CA 1
ATOM 2474 C C . SER A 1 312 ? 8.158 -42.195 25.737 1.00 55.16 312 SER A C 1
ATOM 2476 O O . SER A 1 312 ? 8.532 -43.085 26.487 1.00 55.16 312 SER A O 1
ATOM 2478 N N . GLU A 1 313 ? 6.994 -42.243 25.097 1.00 52.84 313 GLU A N 1
ATOM 2479 C CA . GLU A 1 313 ? 6.271 -43.502 24.955 1.00 52.84 313 GLU A CA 1
ATOM 2480 C C . GLU A 1 313 ? 5.552 -43.548 23.600 1.00 52.84 313 GLU A C 1
ATOM 2482 O O . GLU A 1 313 ? 4.667 -42.752 23.293 1.00 52.84 313 GLU A O 1
ATOM 2487 N N . THR A 1 314 ? 6.073 -44.467 22.778 1.00 51.94 314 THR A N 1
ATOM 2488 C CA . THR A 1 314 ? 5.368 -45.307 21.800 1.00 51.94 314 THR A CA 1
ATOM 2489 C C . THR A 1 314 ? 4.550 -44.628 20.699 1.00 51.94 314 THR A C 1
ATOM 2491 O O . THR A 1 314 ? 3.333 -44.490 20.767 1.00 51.94 314 THR A O 1
ATOM 2494 N N . ARG A 1 315 ? 5.224 -44.362 19.571 1.00 49.69 315 ARG A N 1
ATOM 2495 C CA . ARG A 1 315 ? 4.586 -44.349 18.247 1.00 49.69 315 ARG A CA 1
ATOM 2496 C C . ARG A 1 315 ? 4.947 -45.655 17.535 1.00 49.69 315 ARG A C 1
ATOM 2498 O O . ARG A 1 315 ? 6.060 -45.797 17.035 1.00 49.69 315 ARG A O 1
ATOM 2505 N N . GLU A 1 316 ? 4.029 -46.618 17.559 1.00 58.12 316 GLU A N 1
ATOM 2506 C CA . GLU A 1 316 ? 4.111 -47.833 16.741 1.00 58.12 316 GLU A CA 1
ATOM 2507 C C . GLU A 1 316 ? 4.053 -47.468 15.244 1.00 58.12 316 GLU A C 1
ATOM 2509 O O . GLU A 1 316 ? 3.268 -46.591 14.860 1.00 58.12 316 GLU A O 1
ATOM 2514 N N . PRO A 1 317 ? 4.863 -48.103 14.378 1.00 56.31 317 PRO A N 1
ATOM 2515 C CA . PRO A 1 317 ? 4.746 -47.937 12.937 1.00 56.31 317 PRO A CA 1
ATOM 2516 C C . PRO A 1 317 ? 3.592 -48.800 12.408 1.00 56.31 317 PRO A C 1
ATOM 2518 O O . PRO A 1 317 ? 3.677 -50.025 12.382 1.00 56.31 317 PRO A O 1
ATOM 2521 N N . ALA A 1 318 ? 2.513 -48.159 11.960 1.00 55.16 318 ALA A N 1
ATOM 2522 C CA . ALA A 1 318 ? 1.486 -48.823 11.165 1.00 55.16 318 ALA A CA 1
ATOM 2523 C C . ALA A 1 318 ? 2.013 -49.039 9.734 1.00 55.16 318 ALA A C 1
ATOM 2525 O O . ALA A 1 318 ? 2.172 -48.091 8.965 1.00 55.16 318 ALA A O 1
ATOM 2526 N N . GLU A 1 319 ? 2.302 -50.295 9.395 1.00 54.31 319 GLU A N 1
ATOM 2527 C CA . GLU A 1 319 ? 2.525 -50.759 8.025 1.00 54.31 319 GLU A CA 1
ATOM 2528 C C . GLU A 1 319 ? 1.203 -50.717 7.237 1.00 54.31 319 GLU A C 1
ATOM 2530 O O . GLU A 1 319 ? 0.396 -51.647 7.295 1.00 54.31 319 GLU A O 1
ATOM 2535 N N . GLU A 1 320 ? 0.972 -49.658 6.461 1.00 57.22 320 GLU A N 1
ATOM 2536 C CA . GLU A 1 320 ? -0.065 -49.657 5.425 1.00 57.22 320 GLU A CA 1
ATOM 2537 C C . GLU A 1 320 ? 0.506 -50.196 4.108 1.00 57.22 320 GLU A C 1
ATOM 2539 O O . GLU A 1 320 ? 1.280 -49.551 3.400 1.00 57.22 320 GLU A O 1
ATOM 2544 N N . LYS A 1 321 ? 0.100 -51.428 3.781 1.00 53.06 321 LYS A N 1
ATOM 2545 C CA . LYS A 1 321 ? 0.307 -52.065 2.480 1.00 53.06 321 LYS A CA 1
ATOM 2546 C C . LYS A 1 321 ? -0.473 -51.305 1.405 1.00 53.06 321 LYS A C 1
ATOM 2548 O O . LYS A 1 321 ? -1.694 -51.438 1.316 1.00 53.06 321 LYS A O 1
ATOM 2553 N N . ALA A 1 322 ? 0.239 -50.573 0.555 1.00 56.62 322 ALA A N 1
ATOM 2554 C CA . ALA A 1 322 ? -0.291 -50.082 -0.709 1.00 56.62 322 ALA A CA 1
ATOM 2555 C C . ALA A 1 322 ? -0.644 -51.276 -1.617 1.00 56.62 322 ALA A C 1
ATOM 2557 O O . ALA A 1 322 ? 0.207 -52.110 -1.927 1.00 56.62 322 ALA A O 1
ATOM 2558 N N . LYS A 1 323 ? -1.918 -51.374 -2.008 1.00 50.66 323 LYS A N 1
ATOM 2559 C CA . LYS A 1 323 ? -2.385 -52.228 -3.105 1.00 50.66 323 LYS A CA 1
ATOM 2560 C C . LYS A 1 323 ? -2.391 -51.392 -4.384 1.00 50.66 323 LYS A C 1
ATOM 2562 O O . LYS A 1 323 ? -3.028 -50.341 -4.412 1.00 50.66 323 LYS A O 1
ATOM 2567 N N . ASP A 1 324 ? -1.705 -51.880 -5.412 1.00 55.66 324 ASP A N 1
ATOM 2568 C CA . ASP A 1 324 ? -1.761 -51.361 -6.781 1.00 55.66 324 ASP A CA 1
ATOM 2569 C C . ASP A 1 324 ? -3.185 -51.460 -7.358 1.00 55.66 324 ASP A C 1
ATOM 2571 O O . ASP A 1 324 ? -3.802 -52.526 -7.262 1.00 55.66 324 ASP A O 1
ATOM 2575 N N . PRO A 1 325 ? -3.717 -50.403 -8.003 1.00 60.31 325 PRO A N 1
ATOM 2576 C CA . PRO A 1 325 ? -4.930 -50.484 -8.796 1.00 60.31 325 PRO A CA 1
ATOM 2577 C C . PRO A 1 325 ? -4.562 -50.586 -10.282 1.00 60.31 325 PRO A C 1
ATOM 2579 O O . PRO A 1 325 ? -4.651 -49.621 -11.037 1.00 60.31 325 PRO A O 1
ATOM 2582 N N . LEU A 1 326 ? -4.158 -51.776 -10.711 1.00 59.03 32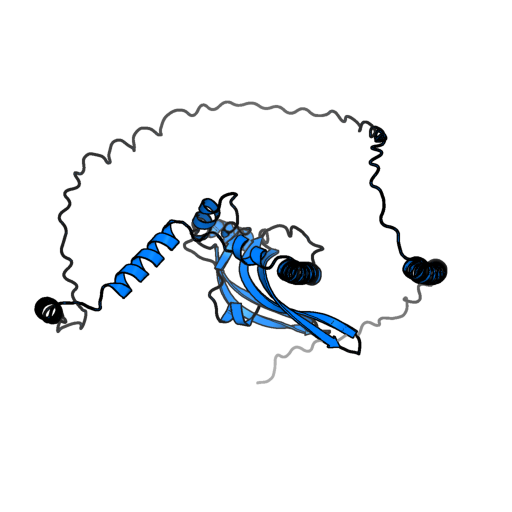6 LEU A N 1
ATOM 2583 C CA . LEU A 1 326 ? -4.165 -52.178 -12.116 1.00 59.03 326 LEU A CA 1
ATOM 2584 C C . LEU A 1 326 ? -4.841 -53.541 -12.165 1.00 59.03 326 LEU A C 1
ATOM 2586 O O . LEU A 1 326 ? -4.206 -54.530 -11.833 1.00 59.03 326 LEU A O 1
ATOM 2590 N N . GLU A 1 327 ? -6.140 -53.532 -12.478 1.00 48.53 327 GLU A N 1
ATOM 2591 C CA . GLU A 1 327 ? -6.958 -5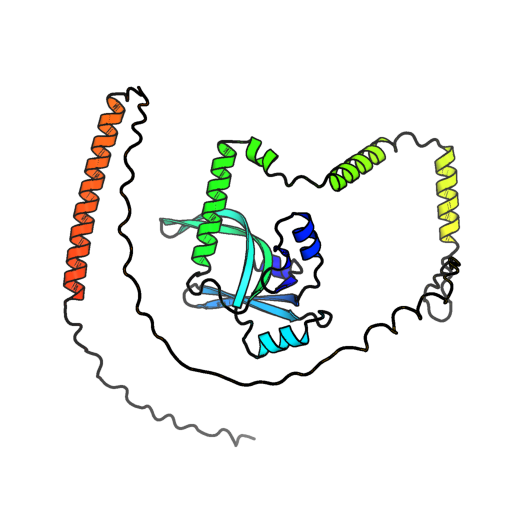4.622 -13.045 1.00 48.53 327 GLU A CA 1
ATOM 2592 C C . GLU A 1 327 ? -8.421 -54.475 -12.602 1.00 48.53 327 GLU A C 1
ATOM 2594 O O . GLU A 1 327 ? -8.919 -55.237 -11.781 1.00 48.53 327 GLU A O 1
ATOM 2599 N N . VAL A 1 328 ? -9.139 -53.503 -13.174 1.00 50.00 328 VAL A N 1
ATOM 2600 C CA . VAL A 1 328 ? -10.577 -53.667 -13.438 1.00 50.00 328 VAL A CA 1
ATOM 2601 C C . VAL A 1 328 ? -10.905 -52.979 -14.770 1.00 50.00 328 VAL A C 1
ATOM 2603 O O . VAL A 1 328 ? -11.157 -51.780 -14.796 1.00 50.00 328 VAL A O 1
ATOM 2606 N N . ILE A 1 329 ? -10.901 -53.815 -15.818 1.00 47.97 329 ILE A N 1
ATOM 2607 C CA . ILE A 1 329 ? -11.715 -53.794 -17.055 1.00 47.97 329 ILE A CA 1
ATOM 2608 C C . ILE A 1 329 ? -11.448 -52.685 -18.078 1.00 47.97 329 ILE A C 1
ATOM 2610 O O . ILE A 1 329 ? -11.825 -51.517 -17.845 1.00 47.97 329 ILE A O 1
#

Organism: NCBI:txid412755